Protein AF-A0A9P6DGN0-F1 (afdb_monomer)

Mean predicted aligned error: 8.46 Å

Secondary structure (DSSP, 8-state):
---------EEEEEEEE-SSS-EEEEETTEEEEEE-TTTEEEEEEEETT--EEEEE-GGG--TTSTT--EEEEEGGGTEEEEE--SS---S-EEEEETT---BTTBSPPEEEBTTB--S-BSS--S--PPPBTTBPPPTTEEE--STT--EEEEESTTS-------SSB----TT-TTEEEE-SS-STTPBPEEEEPPSSSS----EE--SEEE--EETTSSEEEE--SS--TTPPPEEEE--TT-GGG-EEE-TTS-EEETTSS-B---

InterPro domains:
  IPR000772 Ricin B, lectin domain [PF00652] (178-261)
  IPR035992 Ricin B-like lectins [SSF50370] (178-268)
  IPR037176 Osmotin/thaumatin-like superfamily [SSF49870] (11-158)

pLDDT: mean 89.91, std 11.53, range [32.59, 98.81]

Foldseek 3Di:
DDPPPPPQFKAKEKEWEQAQAKWFKAKQLDTPGIAGYRTGIDMDIDGLQDWTWIWTCAQNQDSNRPLEWTWTAGRVFQKIAIEHAPVHYRWWKKKAWDPDDDDLQARDMQTAHLVDHPFHHPDDDPDDDDDDPSDFDDTPMHHHRDGRTYMYMYTRPVNDGDFPDDFFDFDDAPVDPQWGFWFQDDDAPGFTDIDGDDPDDRTQGTWDDGAFKDFTDRPPDQWTWFCDPDHDPPRTIHIHGDDPPPQRRIWHCHSVRWTHRPPDRDTDHD

Nearest PDB structures (foldseek):
  4jru-assembly1_A  TM=6.697E-01  e=5.890E-06  Vitis vinifera
  7p20-assembly1_A  TM=6.132E-01  e=1.232E-04  Juniperus ashei
  1abr-assembly1_B  TM=5.700E-01  e=5.106E-02  unclassified
  7pmx-assembly1_A  TM=4.164E-01  e=1.780E-01  Homo sapiens
  7pmw-assembly1_A  TM=2.811E-01  e=5.692E-02  Homo sapiens

Solvent-accessible surface area (backbone atoms only — not comparable to full-atom values): 14879 Å² total; per-residue (Å²): 135,86,80,79,78,75,80,74,57,49,23,45,36,40,38,36,25,34,24,78,47,64,37,48,38,29,48,75,60,39,81,74,54,71,34,47,38,68,58,20,67,52,72,48,77,44,54,39,61,51,59,48,40,44,36,40,36,38,65,71,14,35,65,90,50,54,42,18,37,30,48,35,37,39,21,84,65,38,31,39,33,37,29,31,34,88,91,37,53,26,44,12,41,30,40,34,49,52,98,48,78,62,53,82,72,25,29,55,72,50,58,31,44,59,92,53,54,83,54,41,33,69,56,82,77,92,74,77,82,82,86,50,94,89,54,53,63,63,81,41,42,42,36,38,82,58,85,63,57,22,35,36,40,28,33,11,72,87,43,55,71,54,66,82,55,73,66,58,36,72,50,50,28,91,92,36,80,64,29,19,46,29,34,93,58,93,49,77,67,31,50,52,47,80,39,74,58,74,96,65,99,81,69,59,32,40,28,38,58,51,71,35,75,40,62,41,28,40,57,100,61,68,35,19,48,27,42,52,98,74,66,50,94,89,60,73,39,20,31,28,71,65,56,89,91,40,65,47,32,30,29,25,30,45,78,87,76,43,46,26,40,56,98,55,94,49,63,70,84,104

Organism: Pleurotus eryngii (NCBI:txid5323)

Sequence (270 aa):
MFSVYGVFGSRIYNIVNNCPLSINLFINGQSEGSLASYGGTTSRTVSDTWSGFIYTDFNRGNQDGAGTVRAGFFGDSNYYYIVKDVNWLNVGVSIAPIDRAPKGGLCLHATCEVFNCPDAFSQPPTAFPPPQSGVPPQTPLYECPQAGTGYTVTFCPSGEIPNYQTGPNHISPYRSVNKCLDVPYLGNGAPVWIYDCSTAGEGYQNWVIKRGGQQIKLSGTNYCLDAGSSPASGVKAKIWTCYDNLPAQQWTYTPDDYIRLTGTSMLLYL

Structure (mmCIF, N/CA/C/O backbone):
data_AF-A0A9P6DGN0-F1
#
_entry.id   AF-A0A9P6DGN0-F1
#
loop_
_atom_site.group_PDB
_atom_site.id
_atom_site.type_symbol
_atom_site.label_atom_id
_atom_site.label_alt_id
_atom_site.label_comp_id
_atom_site.label_asym_id
_atom_site.label_entity_id
_atom_site.label_seq_id
_atom_site.pdbx_PDB_ins_code
_atom_site.Cartn_x
_atom_site.Cartn_y
_atom_site.Cartn_z
_atom_site.occupancy
_atom_site.B_iso_or_equiv
_atom_site.auth_seq_id
_atom_site.auth_comp_id
_atom_site.auth_asym_id
_atom_site.auth_atom_id
_atom_site.pdbx_PDB_model_num
ATOM 1 N N . MET A 1 1 ? -33.655 31.293 26.902 1.00 39.66 1 MET A N 1
ATOM 2 C CA . MET A 1 1 ? -33.459 29.934 26.357 1.00 39.66 1 MET A CA 1
ATOM 3 C C . MET A 1 1 ? -31.958 29.692 26.333 1.00 39.66 1 MET A C 1
ATOM 5 O O . MET A 1 1 ? -31.280 30.257 25.488 1.00 39.66 1 MET A O 1
ATOM 9 N N . PHE A 1 2 ? -31.413 29.016 27.346 1.00 32.59 2 PHE A N 1
ATOM 10 C CA . PHE A 1 2 ? -29.982 28.711 27.393 1.00 32.59 2 PHE A CA 1
ATOM 11 C C . PHE A 1 2 ? -29.720 27.550 26.433 1.00 32.59 2 PHE A C 1
ATOM 13 O O . PHE A 1 2 ? -30.220 26.449 26.646 1.00 32.59 2 PHE A O 1
ATOM 20 N N . SER A 1 3 ? -28.995 27.821 25.348 1.00 39.41 3 SER A N 1
ATOM 21 C CA . SER A 1 3 ? -28.510 26.786 24.438 1.00 39.41 3 SER A CA 1
ATOM 22 C C . SER A 1 3 ? -27.379 26.045 25.141 1.00 39.41 3 SER A C 1
ATOM 24 O O . SER A 1 3 ? -26.274 26.571 25.268 1.00 39.41 3 SER A O 1
ATOM 26 N N . VAL A 1 4 ? -27.664 24.844 25.641 1.00 40.56 4 VAL A N 1
ATOM 27 C CA . VAL A 1 4 ? -26.630 23.909 26.082 1.00 40.56 4 VAL A CA 1
ATOM 28 C C . VAL A 1 4 ? -25.957 23.399 24.812 1.00 40.56 4 VAL A C 1
ATOM 30 O O . VAL A 1 4 ? -26.475 22.511 24.141 1.00 40.56 4 VAL A O 1
ATOM 33 N N . TYR A 1 5 ? -24.829 24.000 24.437 1.00 43.78 5 TYR A N 1
ATOM 34 C CA . TYR A 1 5 ? -23.916 23.364 23.496 1.00 43.78 5 TYR A CA 1
ATOM 35 C C . TYR A 1 5 ? -23.376 22.118 24.196 1.00 43.78 5 TYR A C 1
ATOM 37 O O . TYR A 1 5 ? -22.524 22.214 25.078 1.00 43.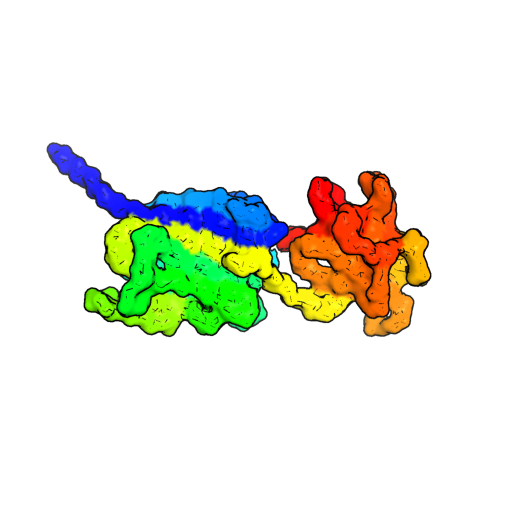78 5 TYR A O 1
ATOM 45 N N . GLY A 1 6 ? -23.932 20.954 23.861 1.00 46.56 6 GLY A N 1
ATOM 46 C CA . GLY A 1 6 ? -23.330 19.683 24.230 1.00 46.56 6 GLY A CA 1
ATOM 47 C C . GLY A 1 6 ? -21.918 19.655 23.660 1.00 46.56 6 GLY A C 1
ATOM 48 O O . GLY A 1 6 ? -21.734 19.770 22.449 1.00 46.56 6 GLY A O 1
ATOM 49 N N . VAL A 1 7 ? -20.917 19.559 24.530 1.00 49.66 7 VAL A N 1
ATOM 50 C CA . VAL A 1 7 ? -19.558 19.228 24.107 1.00 49.66 7 VAL A CA 1
ATOM 51 C C . VAL A 1 7 ? -19.622 17.770 23.670 1.00 49.66 7 VAL A C 1
ATOM 53 O O . VAL A 1 7 ? -19.579 16.873 24.506 1.00 49.66 7 VAL A O 1
ATOM 56 N N . PHE A 1 8 ? -19.828 17.526 22.377 1.00 60.34 8 PHE A N 1
ATOM 57 C CA . PHE A 1 8 ? -19.664 16.188 21.822 1.00 60.34 8 PHE A CA 1
ATOM 58 C C . PHE A 1 8 ? -18.214 15.771 22.067 1.00 60.34 8 PHE A C 1
ATOM 60 O O . PHE A 1 8 ? -17.291 16.539 21.767 1.00 60.34 8 PHE A O 1
ATOM 67 N N . GLY A 1 9 ? -18.013 14.598 22.670 1.00 80.88 9 GLY A N 1
ATOM 68 C CA . GLY A 1 9 ? -16.675 14.053 22.826 1.00 80.88 9 GLY A CA 1
ATOM 69 C C . GLY A 1 9 ? -16.041 13.900 21.448 1.00 80.88 9 GLY A C 1
ATOM 70 O O . GLY A 1 9 ? -16.712 13.601 20.458 1.00 80.88 9 GLY A O 1
ATOM 71 N N . SER A 1 10 ? -14.749 14.183 21.356 1.00 91.38 10 SER A N 1
ATOM 72 C CA . SER A 1 10 ? -14.012 14.071 20.107 1.00 91.38 10 SER A CA 1
ATOM 73 C C . SER A 1 10 ? -12.928 13.019 20.229 1.00 91.38 10 SER A C 1
ATOM 75 O O . SER A 1 10 ? -12.431 12.708 21.316 1.00 91.38 10 SER A O 1
ATOM 77 N N . ARG A 1 11 ? -12.571 12.449 19.085 1.00 94.06 11 ARG A N 1
ATOM 78 C CA . ARG A 1 11 ? -11.557 11.417 18.979 1.00 94.06 11 ARG A CA 1
ATOM 79 C C . ARG A 1 11 ? -10.622 11.725 17.827 1.00 94.06 11 ARG A C 1
ATOM 81 O O . ARG A 1 11 ? -11.070 12.037 16.724 1.00 94.06 11 ARG A O 1
ATOM 88 N N . ILE A 1 12 ? -9.326 11.614 18.101 1.00 97.06 12 ILE A N 1
ATOM 89 C CA . ILE A 1 12 ? -8.272 11.781 17.107 1.00 97.06 12 ILE A CA 1
ATOM 90 C C . ILE A 1 12 ? -7.883 10.435 16.494 1.00 97.06 12 ILE A C 1
ATOM 92 O O . ILE A 1 12 ? -7.705 9.438 17.196 1.00 97.06 12 ILE A O 1
ATOM 96 N N . TYR A 1 13 ? -7.722 10.438 15.179 1.00 98.25 13 TYR A N 1
ATOM 97 C CA . TYR A 1 13 ? -7.160 9.354 14.394 1.00 98.25 13 TYR A CA 1
ATOM 98 C C . TYR A 1 13 ? -5.887 9.864 13.730 1.00 98.25 13 TYR A C 1
ATOM 100 O O . TYR A 1 13 ? -5.963 10.695 12.826 1.00 98.25 13 TYR A O 1
ATOM 108 N N . ASN A 1 14 ? -4.728 9.397 14.188 1.00 98.56 14 ASN A N 1
ATOM 109 C CA . ASN A 1 14 ? -3.459 9.600 13.497 1.00 98.56 14 ASN A CA 1
ATOM 110 C C . ASN A 1 14 ? -3.324 8.522 12.428 1.00 98.56 14 ASN A C 1
ATOM 112 O O . ASN A 1 14 ? -3.565 7.351 12.698 1.00 98.56 14 ASN A O 1
ATOM 116 N N . ILE A 1 15 ? -2.957 8.900 11.212 1.00 98.75 15 ILE A N 1
ATOM 117 C CA . ILE A 1 15 ? -2.879 7.983 10.079 1.00 98.75 15 ILE A CA 1
ATOM 118 C C . ILE A 1 15 ? -1.485 8.109 9.484 1.00 98.75 15 ILE A C 1
ATOM 120 O O . ILE A 1 15 ? -1.052 9.208 9.135 1.00 98.75 15 ILE A O 1
ATOM 124 N N . VAL A 1 16 ? -0.784 6.985 9.398 1.00 98.69 16 VAL A N 1
ATOM 125 C CA . VAL A 1 16 ? 0.628 6.915 9.023 1.00 98.69 16 VAL A CA 1
ATOM 126 C C . VAL A 1 16 ? 0.794 5.965 7.846 1.00 98.69 16 VAL A C 1
ATOM 128 O O . VAL A 1 16 ? 0.284 4.846 7.863 1.00 98.69 16 VAL A O 1
ATOM 131 N N . ASN A 1 17 ? 1.539 6.395 6.833 1.00 97.75 17 ASN A N 1
ATOM 132 C CA . ASN A 1 17 ? 1.972 5.558 5.726 1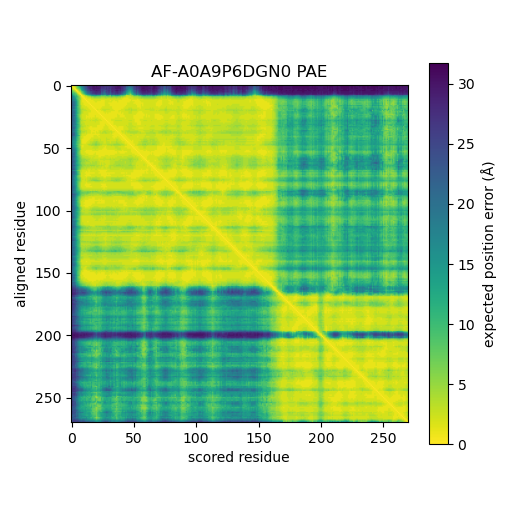.00 97.75 17 ASN A CA 1
ATOM 133 C C . ASN A 1 17 ? 3.453 5.202 5.872 1.00 97.75 17 ASN A C 1
ATOM 135 O O . ASN A 1 17 ? 4.317 5.967 5.449 1.00 97.75 17 ASN A O 1
ATOM 139 N N . ASN A 1 18 ? 3.750 4.022 6.412 1.00 96.94 18 ASN A N 1
ATOM 140 C CA . ASN A 1 18 ? 5.112 3.488 6.450 1.00 96.94 18 ASN A CA 1
ATOM 141 C C . ASN A 1 18 ? 5.470 2.690 5.190 1.00 96.94 18 ASN A C 1
ATOM 143 O O . ASN A 1 18 ? 6.582 2.172 5.088 1.00 96.94 18 ASN A O 1
ATOM 147 N N . CYS A 1 19 ? 4.567 2.602 4.209 1.00 91.25 19 CYS A N 1
ATOM 148 C CA . CYS A 1 19 ? 4.868 1.920 2.964 1.00 91.25 19 CYS A CA 1
ATOM 149 C C . CYS A 1 19 ? 5.996 2.654 2.210 1.00 91.25 19 CYS A C 1
ATOM 151 O O . CYS A 1 19 ? 6.074 3.888 2.231 1.00 91.25 19 CYS A O 1
ATOM 153 N N . PRO A 1 20 ? 6.836 1.925 1.455 1.00 87.31 20 PRO A N 1
ATOM 154 C CA . PRO A 1 20 ? 7.880 2.495 0.604 1.00 87.31 20 PRO A CA 1
ATOM 155 C C . PRO A 1 20 ? 7.321 3.245 -0.617 1.00 87.31 20 PRO A C 1
ATOM 157 O O . PRO A 1 20 ? 8.081 3.736 -1.447 1.00 87.31 20 PRO A O 1
ATOM 160 N N . LEU A 1 21 ? 5.993 3.329 -0.746 1.00 85.31 21 LEU A N 1
ATOM 161 C CA . LEU A 1 21 ? 5.268 4.038 -1.792 1.00 85.31 21 LEU A CA 1
ATOM 162 C C . LEU A 1 21 ? 4.199 4.939 -1.189 1.00 85.31 21 LEU A C 1
ATOM 164 O O . LEU A 1 21 ? 3.688 4.672 -0.102 1.00 85.31 21 LEU A O 1
ATOM 168 N N . SER A 1 22 ? 3.854 6.001 -1.915 1.00 89.56 22 SER A N 1
ATOM 169 C CA . SER A 1 22 ? 2.689 6.811 -1.584 1.00 89.56 22 SER A CA 1
ATOM 170 C C . SER A 1 22 ? 1.409 5.994 -1.719 1.00 89.56 22 SER A C 1
ATOM 172 O O . SER A 1 22 ? 1.299 5.149 -2.612 1.00 89.56 22 SER A O 1
ATOM 174 N N . ILE A 1 23 ? 0.433 6.293 -0.870 1.00 92.06 23 ILE A N 1
ATOM 175 C CA . ILE A 1 23 ? -0.875 5.635 -0.861 1.00 92.06 23 ILE A CA 1
ATOM 176 C C . ILE A 1 23 ? -1.985 6.677 -0.987 1.00 92.06 23 ILE A C 1
ATOM 178 O O . ILE A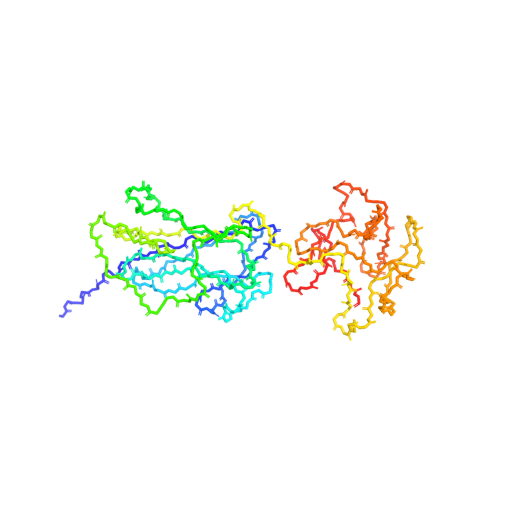 1 23 ? -1.820 7.796 -0.498 1.00 92.06 23 ILE A O 1
ATOM 182 N N . ASN A 1 24 ? -3.121 6.315 -1.584 1.00 93.50 24 ASN A N 1
ATOM 183 C CA . ASN A 1 24 ? -4.340 7.113 -1.450 1.00 93.50 24 ASN A CA 1
ATOM 184 C C . ASN A 1 24 ? -5.070 6.689 -0.176 1.00 93.50 24 ASN A C 1
ATOM 186 O O . ASN A 1 24 ? -5.193 5.495 0.105 1.00 93.50 24 ASN A O 1
ATOM 190 N N . LEU A 1 25 ? -5.540 7.658 0.600 1.00 97.50 25 LEU A N 1
ATOM 191 C CA . LEU A 1 25 ? -6.267 7.425 1.839 1.00 97.50 25 LEU A CA 1
ATOM 192 C C . LEU A 1 25 ? -7.771 7.524 1.592 1.00 97.50 25 LEU A C 1
ATOM 194 O O . LEU A 1 25 ? -8.234 8.473 0.958 1.00 97.50 25 LEU A O 1
ATOM 198 N N . PHE A 1 26 ? -8.525 6.583 2.155 1.00 97.75 26 PHE A N 1
ATOM 199 C CA . PHE A 1 26 ? -9.980 6.598 2.148 1.00 97.75 26 PHE A CA 1
ATOM 200 C C . PHE A 1 26 ? -10.546 6.457 3.556 1.00 97.75 26 PHE A C 1
ATOM 202 O O . PHE A 1 26 ? -10.077 5.641 4.356 1.00 97.75 26 PHE A O 1
ATOM 209 N N . ILE A 1 27 ? -11.595 7.230 3.831 1.00 97.50 27 ILE A N 1
ATOM 210 C CA . ILE A 1 27 ? -12.417 7.113 5.035 1.00 97.50 27 ILE A CA 1
ATOM 211 C C . ILE A 1 27 ? -13.867 6.932 4.593 1.00 97.50 27 ILE A C 1
ATOM 213 O O . ILE A 1 27 ? -14.420 7.778 3.897 1.00 97.50 27 ILE A O 1
ATOM 217 N N . ASN A 1 28 ? -14.484 5.806 4.965 1.00 95.38 28 ASN A N 1
ATOM 218 C CA . ASN A 1 28 ? -15.856 5.451 4.559 1.00 95.38 28 ASN A CA 1
ATOM 219 C C . ASN A 1 28 ? -16.119 5.614 3.042 1.00 95.38 28 ASN A C 1
ATOM 221 O O . ASN A 1 28 ? -17.154 6.137 2.627 1.00 95.38 28 ASN A O 1
ATOM 225 N N . GLY A 1 29 ? -15.161 5.201 2.206 1.00 94.06 29 GLY A N 1
ATOM 226 C CA . GLY A 1 29 ? -15.259 5.296 0.744 1.00 94.06 29 GLY A CA 1
ATOM 227 C C . GLY A 1 29 ? -14.999 6.678 0.158 1.00 94.06 29 GLY A C 1
ATOM 228 O O . GLY A 1 29 ? -14.984 6.813 -1.062 1.00 94.06 29 GLY A O 1
ATOM 229 N N . GLN A 1 30 ? -14.765 7.702 0.978 1.00 96.00 30 GLN A N 1
ATOM 230 C CA . GLN A 1 30 ? -14.417 9.041 0.508 1.00 96.00 30 GLN A CA 1
ATOM 231 C C . GLN A 1 30 ? -12.902 9.208 0.455 1.00 96.00 30 GLN A C 1
ATOM 233 O O . GLN A 1 30 ? -12.199 8.773 1.365 1.00 96.00 30 GLN A O 1
ATOM 238 N N . SER A 1 31 ? -12.402 9.808 -0.628 1.00 95.12 31 SER A N 1
ATOM 239 C CA . SER A 1 31 ? -10.975 10.095 -0.788 1.00 95.12 31 SER A CA 1
ATOM 240 C C . SER A 1 31 ? -10.556 11.239 0.132 1.00 95.12 31 SER A C 1
ATOM 242 O O . SER A 1 31 ? -11.184 12.294 0.156 1.00 95.12 31 SER A O 1
ATOM 244 N N . GLU A 1 32 ? -9.455 11.036 0.844 1.00 96.50 32 GLU A N 1
ATOM 245 C CA . GLU A 1 32 ? -8.866 11.985 1.793 1.00 96.50 32 GLU A CA 1
ATOM 246 C C . GLU A 1 32 ? -7.530 12.560 1.289 1.00 96.50 32 GLU A C 1
ATOM 248 O O . GLU A 1 32 ? -6.797 13.210 2.040 1.00 96.50 32 GLU A O 1
ATOM 253 N N . GLY A 1 33 ? -7.200 12.307 0.019 1.00 93.75 33 GLY A N 1
ATOM 254 C CA . GLY A 1 33 ? -5.922 12.650 -0.601 1.00 93.75 33 GLY A CA 1
ATOM 255 C C . GLY A 1 33 ? -4.899 11.514 -0.538 1.00 93.75 33 GLY A C 1
ATOM 256 O O . GLY A 1 33 ? -5.246 10.346 -0.362 1.00 93.75 33 GLY A O 1
ATOM 257 N N . SER A 1 34 ? -3.622 11.860 -0.714 1.00 93.88 34 SER A N 1
ATOM 258 C CA . SER A 1 34 ? -2.513 10.902 -0.684 1.00 93.88 34 SER A CA 1
ATOM 259 C C . SER A 1 34 ? -1.572 11.154 0.491 1.00 93.88 34 SER A C 1
ATOM 261 O O . SER A 1 34 ? -1.385 12.290 0.929 1.00 93.88 34 SER A O 1
ATOM 263 N N . LEU A 1 35 ? -0.967 10.081 0.995 1.00 96.19 35 LEU A N 1
ATOM 264 C CA . LEU A 1 35 ? 0.101 10.129 1.988 1.00 96.19 35 LEU A CA 1
ATOM 265 C C . LEU A 1 35 ? 1.421 9.757 1.319 1.00 96.19 35 LEU A C 1
ATOM 267 O O . LEU A 1 35 ? 1.505 8.754 0.607 1.00 96.19 35 LEU A O 1
ATOM 271 N N . ALA A 1 36 ? 2.459 10.558 1.560 1.00 92.38 36 ALA A N 1
ATOM 272 C CA . ALA A 1 36 ? 3.803 10.287 1.059 1.00 92.38 36 ALA A CA 1
ATOM 273 C C . ALA A 1 36 ? 4.346 8.945 1.588 1.00 92.38 36 ALA A C 1
ATOM 275 O O . ALA A 1 36 ? 3.944 8.480 2.654 1.00 92.38 36 ALA A O 1
ATOM 276 N N . SER A 1 37 ? 5.252 8.323 0.832 1.00 88.81 37 SER A N 1
ATOM 277 C CA . SER A 1 37 ? 5.995 7.125 1.250 1.00 88.81 37 SER A CA 1
ATOM 278 C C . SER A 1 37 ? 6.874 7.388 2.476 1.00 88.81 37 SER A C 1
ATOM 280 O O . SER A 1 37 ? 7.292 8.525 2.683 1.00 88.81 37 SER A O 1
ATOM 282 N N . TYR A 1 38 ? 7.261 6.329 3.192 1.00 91.06 38 TYR A N 1
ATOM 283 C CA . TYR A 1 38 ? 8.252 6.365 4.277 1.00 91.06 38 TYR A CA 1
ATOM 284 C C . TYR A 1 38 ? 7.913 7.352 5.410 1.00 91.06 38 TYR A C 1
ATOM 286 O O . TYR A 1 38 ? 8.731 8.182 5.801 1.00 91.06 38 TYR A O 1
ATOM 294 N N . GLY A 1 39 ? 6.703 7.241 5.955 1.00 93.25 39 GLY A N 1
ATOM 295 C CA . GLY A 1 39 ? 6.270 7.962 7.152 1.00 93.25 39 GLY A CA 1
ATOM 296 C C . GLY A 1 39 ? 5.405 9.191 6.880 1.00 93.25 39 GLY A C 1
ATOM 297 O O . GLY A 1 39 ? 5.320 10.065 7.737 1.00 93.25 39 GLY A O 1
ATOM 298 N N . GLY A 1 40 ? 4.758 9.293 5.7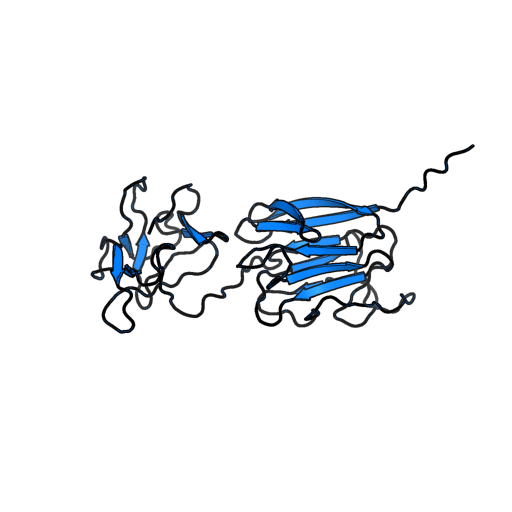14 1.00 97.31 40 GLY A N 1
ATOM 299 C CA . GLY A 1 40 ? 3.771 10.346 5.470 1.00 97.31 40 GLY A CA 1
ATOM 300 C C . GLY A 1 40 ? 2.604 10.244 6.455 1.00 97.31 40 GLY A C 1
ATOM 301 O O . GLY A 1 40 ? 2.099 9.148 6.698 1.00 97.31 40 GLY A O 1
ATOM 302 N N . THR A 1 41 ? 2.165 11.369 7.023 1.00 98.25 41 THR A N 1
ATOM 303 C CA . THR A 1 41 ? 1.135 11.381 8.071 1.00 98.25 41 THR A CA 1
ATOM 304 C C . THR A 1 41 ? -0.005 12.349 7.789 1.00 98.25 41 THR A C 1
ATOM 306 O O . THR A 1 41 ? 0.137 13.345 7.079 1.00 98.25 41 THR A O 1
ATOM 309 N N . THR A 1 42 ? -1.160 12.060 8.379 1.00 98.44 42 THR A N 1
ATOM 310 C CA . THR A 1 42 ? -2.268 13.004 8.529 1.00 98.44 42 THR A CA 1
ATOM 311 C C . THR A 1 42 ? -3.058 12.662 9.790 1.00 98.44 42 THR A C 1
ATOM 313 O O . THR A 1 42 ? -2.918 11.563 10.326 1.00 98.44 42 THR A O 1
ATOM 316 N N . SER A 1 43 ? -3.911 13.573 10.255 1.00 97.94 43 SER A N 1
ATOM 317 C CA . SER A 1 43 ? -4.807 13.304 11.383 1.00 97.94 43 SER A CA 1
ATOM 318 C C . SER A 1 43 ? -6.232 13.735 11.067 1.00 97.94 43 SER A C 1
ATOM 320 O O . SER A 1 43 ? -6.465 14.654 10.276 1.00 97.94 43 SER A O 1
ATOM 322 N N . ARG A 1 44 ? -7.203 13.069 11.689 1.00 96.19 44 ARG A N 1
ATOM 323 C CA . ARG A 1 44 ? -8.619 13.447 11.651 1.00 96.19 44 ARG A CA 1
ATOM 324 C C . ARG A 1 44 ? -9.170 13.496 13.064 1.00 96.19 44 ARG A C 1
ATOM 326 O O . ARG A 1 44 ? -8.921 12.587 13.849 1.00 96.19 44 ARG A O 1
ATOM 333 N N . THR A 1 45 ? -9.940 14.534 13.360 1.00 96.25 45 THR A N 1
ATOM 334 C CA . THR A 1 45 ? -10.703 14.634 14.604 1.00 96.25 45 THR A CA 1
ATOM 335 C C . THR A 1 45 ? -12.176 14.542 14.260 1.00 96.25 45 THR A C 1
ATOM 337 O O . THR A 1 45 ? -12.686 15.362 13.500 1.00 96.25 45 THR A O 1
ATOM 340 N N . VAL A 1 46 ? -12.847 13.532 14.799 1.00 94.06 46 VAL A N 1
ATOM 341 C CA . VAL A 1 46 ? -14.270 13.258 14.557 1.00 94.06 46 VAL A CA 1
ATOM 342 C C . VAL A 1 46 ? -14.995 13.058 15.888 1.00 94.06 46 VAL A C 1
ATOM 344 O O . VAL A 1 46 ? -14.361 13.060 16.944 1.00 94.06 46 VAL A O 1
ATOM 347 N N . SER A 1 47 ? -16.321 12.904 15.844 1.00 93.75 47 SER A N 1
ATOM 348 C CA . SER A 1 47 ? -17.124 12.513 17.012 1.00 93.75 47 SER A CA 1
ATOM 349 C C . SER A 1 47 ? -16.574 11.230 17.644 1.00 93.75 47 SER A C 1
ATOM 351 O O . SER A 1 47 ? -16.168 10.316 16.927 1.00 93.75 47 SER A O 1
ATOM 353 N N . ASP A 1 48 ? -16.579 11.125 18.969 1.00 91.94 48 ASP A N 1
ATOM 354 C CA . ASP A 1 48 ? -16.183 9.905 19.685 1.00 91.94 48 ASP A CA 1
ATOM 355 C C . ASP A 1 48 ? -17.109 8.707 19.402 1.00 91.94 48 ASP A C 1
ATOM 357 O O . ASP A 1 48 ? -16.662 7.561 19.447 1.00 91.94 48 ASP A O 1
ATOM 361 N N . THR A 1 49 ? -18.350 8.978 18.998 1.00 93.38 49 THR A N 1
ATOM 362 C CA . THR A 1 49 ? -19.330 8.002 18.487 1.00 93.38 49 THR A CA 1
ATOM 363 C C . THR A 1 49 ? -19.121 7.603 17.022 1.00 93.38 49 THR A C 1
ATOM 365 O O . THR A 1 49 ? -19.823 6.732 16.505 1.00 93.38 49 THR A O 1
ATOM 368 N N . TRP A 1 50 ? -18.161 8.209 16.311 1.00 95.94 50 TRP A N 1
ATOM 369 C CA . TRP A 1 50 ? -17.932 7.886 14.903 1.00 95.94 50 TRP A CA 1
ATOM 370 C C . TRP A 1 50 ? -17.565 6.411 14.721 1.00 95.94 50 TRP A C 1
ATOM 372 O O . TRP A 1 50 ? -16.690 5.871 15.403 1.00 95.94 50 TRP A O 1
ATOM 382 N N . SER A 1 51 ? -18.226 5.787 13.751 1.00 96.75 51 SER A N 1
ATOM 383 C CA . SER A 1 51 ? -17.983 4.412 13.332 1.00 96.75 51 SER A CA 1
ATOM 384 C C . SER A 1 51 ? -17.695 4.385 11.838 1.00 96.75 51 SER A C 1
ATOM 386 O O . SER A 1 51 ? -18.299 5.133 11.061 1.00 96.75 51 SER A O 1
ATOM 388 N N . GLY A 1 52 ? -16.764 3.535 11.425 1.00 97.12 52 GLY A N 1
ATOM 389 C CA . GLY A 1 52 ? -16.342 3.505 10.036 1.00 97.12 52 GLY A CA 1
ATOM 390 C C . GLY A 1 52 ? -15.028 2.789 9.797 1.00 97.12 52 GLY A C 1
ATOM 391 O O . GLY A 1 52 ? -14.495 2.103 10.670 1.00 97.12 52 GLY A O 1
ATOM 392 N N . PHE A 1 53 ? -14.523 2.971 8.582 1.00 98.50 53 PHE A N 1
ATOM 393 C CA . PHE A 1 53 ? -13.304 2.352 8.091 1.00 98.50 53 PHE A CA 1
ATOM 394 C C . PHE A 1 53 ? -12.296 3.390 7.617 1.00 98.50 53 PHE A C 1
ATOM 396 O O . PHE A 1 53 ? -12.663 4.363 6.959 1.00 98.50 53 PHE A O 1
ATOM 403 N N . ILE A 1 54 ? -11.023 3.114 7.896 1.00 98.69 54 ILE A N 1
ATOM 404 C CA . ILE A 1 54 ? -9.858 3.813 7.350 1.00 98.69 54 ILE A CA 1
ATOM 405 C C . ILE A 1 54 ? -9.041 2.796 6.549 1.00 98.69 54 ILE A C 1
ATOM 407 O O . ILE A 1 54 ? -8.698 1.731 7.072 1.00 98.69 54 ILE A O 1
ATOM 411 N N . TYR A 1 55 ? -8.770 3.085 5.275 1.00 98.00 55 TYR A N 1
ATOM 412 C CA . TYR A 1 55 ? -8.092 2.152 4.368 1.00 98.00 55 TYR A CA 1
ATOM 413 C C . TYR A 1 55 ? -7.462 2.845 3.156 1.00 98.00 55 TYR A C 1
ATOM 415 O O . TYR A 1 55 ? -7.526 4.063 3.009 1.00 98.00 55 TYR A O 1
ATOM 423 N N . THR A 1 56 ? -6.825 2.053 2.296 1.00 95.44 56 THR A N 1
ATOM 424 C CA . THR A 1 56 ? -6.185 2.504 1.059 1.00 95.44 56 THR A CA 1
ATOM 425 C C . THR A 1 56 ? -6.502 1.558 -0.100 1.00 95.44 56 THR A C 1
ATOM 427 O O . THR A 1 56 ? -6.726 0.366 0.114 1.00 95.44 56 THR A O 1
ATOM 430 N N . ASP A 1 57 ? -6.493 2.090 -1.321 1.00 89.31 57 ASP A N 1
ATOM 431 C CA . ASP A 1 57 ? -6.560 1.354 -2.592 1.00 89.31 57 ASP A CA 1
ATOM 432 C C . ASP A 1 57 ? -5.203 0.748 -3.016 1.00 89.31 57 ASP A C 1
ATOM 434 O O . ASP A 1 57 ? -5.083 0.120 -4.071 1.00 89.31 57 ASP A O 1
ATOM 438 N N . PHE A 1 58 ? -4.162 0.919 -2.194 1.00 87.38 58 PHE A N 1
ATOM 439 C CA . PHE A 1 58 ? -2.813 0.427 -2.457 1.00 87.38 58 PHE A CA 1
ATOM 440 C C . PHE A 1 58 ? -2.815 -1.042 -2.897 1.00 87.38 58 PHE A C 1
ATOM 442 O O . PHE A 1 58 ? -3.603 -1.823 -2.384 1.00 87.38 58 PHE A O 1
ATOM 449 N N . ASN A 1 59 ? -1.956 -1.432 -3.848 1.00 81.44 59 ASN A N 1
ATOM 450 C CA . ASN A 1 59 ? -1.912 -2.781 -4.439 1.00 81.44 59 ASN A CA 1
ATOM 451 C C . ASN A 1 59 ? -3.279 -3.340 -4.882 1.00 81.44 59 ASN A C 1
ATOM 453 O O . ASN A 1 59 ? -3.634 -4.462 -4.521 1.00 81.44 59 ASN A O 1
ATOM 457 N N . ARG A 1 60 ? -4.013 -2.590 -5.714 1.00 80.50 60 ARG A N 1
ATOM 458 C CA . ARG A 1 60 ? -5.307 -3.015 -6.292 1.00 80.50 60 ARG A CA 1
ATOM 459 C C . ARG A 1 60 ? -6.419 -3.212 -5.256 1.00 80.50 60 ARG A C 1
ATOM 461 O O . ARG A 1 60 ? -7.373 -3.944 -5.511 1.00 80.50 60 ARG A O 1
ATOM 468 N N . GLY A 1 61 ? -6.302 -2.558 -4.103 1.00 83.88 61 GLY A N 1
ATOM 469 C CA . GLY A 1 61 ? -7.471 -2.297 -3.278 1.00 83.88 61 GLY A CA 1
ATOM 470 C C . GLY A 1 61 ? -8.424 -1.360 -4.018 1.00 83.88 61 GLY A C 1
ATOM 471 O O . GLY A 1 61 ? -8.007 -0.619 -4.905 1.00 83.88 61 GLY A O 1
ATOM 472 N N . ASN A 1 62 ? -9.703 -1.382 -3.667 1.00 82.31 62 ASN A N 1
ATOM 473 C CA . ASN A 1 62 ? -10.705 -0.543 -4.315 1.00 82.31 62 ASN A CA 1
ATOM 474 C C . ASN A 1 62 ? -11.272 0.489 -3.341 1.00 82.31 62 ASN A C 1
ATOM 476 O O . ASN A 1 62 ? -11.377 0.248 -2.136 1.00 82.31 62 ASN A O 1
ATOM 480 N N . GLN A 1 63 ? -11.683 1.639 -3.878 1.00 87.44 63 GLN A N 1
ATOM 481 C CA . GLN A 1 63 ? -12.315 2.710 -3.106 1.00 87.44 63 GLN A CA 1
ATOM 482 C C . GLN A 1 63 ? -13.605 2.250 -2.410 1.00 87.44 63 GLN A C 1
ATOM 484 O O . GLN A 1 63 ? -13.906 2.723 -1.319 1.00 87.44 63 GLN A O 1
ATOM 489 N N . ASP A 1 64 ? -14.352 1.311 -2.988 1.00 86.38 64 ASP A N 1
ATOM 490 C CA . ASP A 1 64 ? -15.549 0.713 -2.376 1.00 86.38 64 ASP A CA 1
ATOM 491 C C . ASP A 1 64 ? -15.231 -0.269 -1.225 1.00 86.38 64 ASP A C 1
ATOM 493 O O . ASP A 1 64 ? -16.133 -0.777 -0.558 1.00 86.38 64 ASP A O 1
ATOM 497 N N . GLY A 1 65 ? -13.944 -0.513 -0.957 1.00 84.25 65 GLY A N 1
ATOM 498 C CA . GLY A 1 65 ? -13.447 -1.414 0.074 1.00 84.25 65 GLY A CA 1
ATOM 499 C C . GLY A 1 65 ? -13.219 -2.853 -0.397 1.00 84.25 65 GLY A C 1
ATOM 500 O O . GLY A 1 65 ? -12.701 -3.652 0.389 1.00 84.25 65 GLY A O 1
ATOM 501 N N . ALA A 1 66 ? -13.551 -3.213 -1.641 1.00 85.81 66 ALA A N 1
ATOM 502 C CA . ALA A 1 66 ? -13.273 -4.544 -2.179 1.00 85.81 66 ALA A CA 1
ATOM 503 C C . ALA A 1 66 ? -11.759 -4.787 -2.310 1.00 85.81 66 ALA A C 1
ATOM 505 O O . ALA A 1 66 ? -11.013 -3.915 -2.766 1.00 85.81 66 ALA A O 1
ATOM 506 N N . GLY A 1 67 ? -11.289 -5.974 -1.913 1.00 87.06 67 GLY A N 1
ATOM 507 C CA . GLY A 1 67 ? -9.865 -6.313 -1.960 1.00 87.06 67 GLY A CA 1
ATOM 508 C C . GLY A 1 67 ? -8.997 -5.459 -1.032 1.00 87.06 67 GLY A C 1
ATOM 509 O O . GLY A 1 67 ? -7.844 -5.214 -1.361 1.00 87.06 67 GLY A O 1
ATOM 510 N N . THR A 1 68 ? -9.533 -4.953 0.086 1.00 92.31 68 THR A N 1
ATOM 511 C CA . THR A 1 68 ? -8.776 -4.109 1.028 1.00 92.31 68 THR A CA 1
ATOM 512 C C . THR A 1 68 ? -8.649 -4.730 2.417 1.00 92.31 68 THR A C 1
ATOM 514 O O . THR A 1 68 ? -9.536 -5.449 2.887 1.00 92.31 68 THR A O 1
ATOM 517 N N . VAL A 1 69 ? -7.556 -4.396 3.104 1.00 96.25 69 VAL A N 1
ATOM 518 C CA . VAL A 1 69 ? -7.433 -4.478 4.561 1.00 96.25 69 VAL A CA 1
ATOM 519 C C . VAL A 1 69 ? -7.846 -3.130 5.149 1.00 96.25 69 VAL A C 1
ATOM 521 O O . VAL A 1 69 ? -7.376 -2.078 4.714 1.00 96.25 69 VAL A O 1
ATOM 524 N N . ARG A 1 70 ? -8.758 -3.150 6.123 1.00 98.00 70 ARG A N 1
ATOM 525 C CA . ARG A 1 70 ? -9.423 -1.957 6.658 1.00 98.00 70 ARG A CA 1
ATOM 526 C C . ARG A 1 70 ? -9.304 -1.908 8.171 1.00 98.00 70 ARG A C 1
ATOM 528 O O . ARG A 1 70 ? -9.646 -2.880 8.845 1.00 98.00 70 ARG A O 1
ATOM 535 N N . ALA A 1 71 ? -8.891 -0.757 8.694 1.00 98.69 71 ALA A N 1
ATOM 536 C CA . ALA A 1 71 ? -9.011 -0.453 10.112 1.00 98.69 71 ALA A CA 1
ATOM 537 C C . ALA A 1 71 ? -10.457 -0.040 10.404 1.00 98.69 71 ALA A C 1
ATOM 539 O O . ALA A 1 71 ? -10.918 0.983 9.897 1.00 98.69 71 ALA A O 1
ATOM 540 N N . GLY A 1 72 ? -11.178 -0.864 11.159 1.00 98.50 72 GLY A N 1
ATOM 541 C CA . GLY A 1 72 ? -12.573 -0.662 11.530 1.00 98.50 72 GLY A CA 1
ATOM 542 C C . GLY A 1 72 ? -12.719 -0.113 12.940 1.00 98.50 72 GLY A C 1
ATOM 543 O O . GLY A 1 72 ? -11.987 -0.502 13.850 1.00 98.50 72 GLY A O 1
ATOM 544 N N . PHE A 1 73 ? -13.696 0.771 13.115 1.00 98.38 73 PHE A N 1
ATOM 545 C CA . PHE A 1 73 ? -14.002 1.416 14.385 1.00 98.38 73 PHE A CA 1
ATOM 546 C C . PHE A 1 73 ? -15.501 1.398 14.642 1.00 98.38 73 PHE A C 1
ATOM 548 O O . PHE A 1 73 ? -16.300 1.664 13.741 1.00 98.38 73 PHE A O 1
ATOM 555 N N . PHE A 1 74 ? -15.870 1.115 15.887 1.00 97.00 74 PHE A N 1
ATOM 556 C CA . PHE A 1 74 ? -17.227 1.278 16.387 1.00 97.00 74 PHE A CA 1
ATOM 557 C C . PHE A 1 74 ? -17.190 2.190 17.619 1.00 97.00 74 PHE A C 1
ATOM 559 O O . PHE A 1 74 ? -16.805 1.786 18.722 1.00 97.00 74 PHE A O 1
ATOM 566 N N . GLY A 1 75 ? -17.496 3.467 17.378 1.00 94.00 75 GLY A N 1
ATOM 567 C CA . GLY A 1 75 ? -17.259 4.576 18.299 1.00 94.00 75 GLY A CA 1
ATOM 568 C C . GLY A 1 75 ? -18.021 4.457 19.611 1.00 94.00 75 GLY A C 1
ATOM 569 O O . GLY A 1 75 ? -17.405 4.604 20.668 1.00 94.00 75 GLY A O 1
ATOM 570 N N . ASP A 1 76 ? -19.302 4.078 19.529 1.00 91.06 76 ASP A N 1
ATOM 571 C CA . ASP A 1 76 ? -20.247 3.966 20.653 1.00 91.06 76 ASP A CA 1
ATOM 572 C C . ASP A 1 76 ? -19.764 3.050 21.788 1.00 91.06 76 ASP A C 1
ATOM 574 O O . ASP A 1 76 ? -20.230 3.149 22.920 1.00 91.06 76 ASP A O 1
ATOM 578 N N . SER A 1 77 ? -18.834 2.139 21.498 1.00 91.81 77 SER A N 1
ATOM 579 C CA . SER A 1 77 ? -18.292 1.177 22.465 1.00 91.81 77 SER A CA 1
ATOM 580 C C . SER A 1 77 ? -16.764 1.152 22.518 1.00 91.81 77 SER A C 1
ATOM 582 O O . SER A 1 77 ? -16.188 0.246 23.103 1.00 91.81 77 SER A O 1
ATOM 584 N N . ASN A 1 78 ? -16.084 2.143 21.926 1.00 93.94 78 ASN A N 1
ATOM 585 C CA . ASN A 1 78 ? -14.616 2.185 21.820 1.00 93.94 78 ASN A CA 1
ATOM 586 C C . ASN A 1 78 ? -13.997 0.897 21.238 1.00 93.94 78 ASN A C 1
ATOM 588 O O . ASN A 1 78 ? -12.873 0.524 21.595 1.00 93.94 78 ASN A O 1
ATOM 592 N N . TYR A 1 79 ? -14.720 0.222 20.344 1.00 97.50 79 TYR A N 1
ATOM 593 C CA . TYR A 1 79 ? -14.207 -0.964 19.678 1.00 97.50 79 TYR A CA 1
ATOM 594 C C . TYR A 1 79 ? -13.413 -0.595 18.432 1.00 97.50 79 TYR A C 1
ATOM 596 O O . TYR A 1 79 ? -13.759 0.329 17.689 1.00 97.50 79 TYR A O 1
ATOM 604 N N . TYR A 1 80 ? -12.369 -1.373 18.181 1.00 98.62 80 TYR A N 1
ATOM 605 C CA . TYR A 1 80 ? -11.584 -1.341 16.958 1.00 98.62 80 TYR A CA 1
ATOM 606 C C . TYR A 1 80 ? -11.221 -2.763 16.549 1.00 98.62 80 TYR A C 1
ATOM 608 O O . TYR A 1 80 ? -11.154 -3.681 17.367 1.00 98.62 80 TYR A O 1
ATOM 616 N N . TYR A 1 81 ? -11.063 -2.961 15.251 1.00 98.81 81 TYR A N 1
ATOM 617 C CA . TYR A 1 81 ? -10.866 -4.273 14.654 1.00 98.81 81 TYR A CA 1
ATOM 618 C C . TYR A 1 81 ? -10.285 -4.116 13.254 1.00 98.81 81 TYR A C 1
ATOM 620 O O . TYR A 1 81 ? -10.292 -3.028 12.680 1.00 98.81 81 TYR A O 1
ATOM 628 N N . ILE A 1 82 ? -9.796 -5.211 12.683 1.00 98.69 82 ILE A N 1
ATOM 629 C CA . ILE A 1 82 ? -9.349 -5.238 11.292 1.00 98.69 82 ILE A CA 1
ATOM 630 C C . ILE A 1 82 ? -10.297 -6.120 10.489 1.00 98.69 82 ILE A C 1
ATOM 632 O O . ILE A 1 82 ? -10.684 -7.202 10.931 1.00 98.69 82 ILE A O 1
ATOM 636 N N . VAL A 1 83 ? -10.671 -5.648 9.301 1.00 97.94 83 VAL A N 1
ATOM 637 C CA . VAL A 1 83 ? -11.373 -6.444 8.290 1.00 97.94 83 VAL A CA 1
ATOM 638 C C . VAL A 1 83 ? -10.434 -6.646 7.116 1.00 97.94 83 VAL A C 1
ATOM 640 O O . VAL A 1 83 ? -9.820 -5.685 6.659 1.00 97.94 83 VAL A O 1
ATOM 643 N N . LYS A 1 84 ? -10.346 -7.867 6.598 1.00 94.12 84 LYS A N 1
ATOM 644 C CA . LYS A 1 84 ? -9.527 -8.196 5.434 1.00 94.12 84 LYS A CA 1
ATOM 645 C C . LYS A 1 84 ? -10.340 -8.906 4.365 1.00 94.12 84 LYS A C 1
ATOM 647 O O . LYS A 1 84 ? -11.260 -9.662 4.676 1.00 94.12 84 LYS A O 1
ATOM 652 N N . ASP A 1 85 ? -9.948 -8.715 3.115 1.00 88.88 85 ASP A N 1
ATOM 653 C CA . ASP A 1 85 ? -10.313 -9.650 2.061 1.00 88.88 85 ASP A CA 1
ATOM 654 C C . ASP A 1 85 ? -9.571 -10.983 2.275 1.00 88.88 85 ASP A C 1
ATOM 656 O O . ASP A 1 85 ? -8.400 -11.015 2.660 1.00 88.88 85 ASP A O 1
ATOM 660 N N . VAL A 1 86 ? -10.271 -12.101 2.086 1.00 83.06 86 VAL A N 1
ATOM 661 C CA . VAL A 1 86 ? -9.728 -13.444 2.355 1.00 83.06 86 VAL A CA 1
ATOM 662 C C . VAL A 1 86 ? -8.753 -13.926 1.285 1.00 83.06 86 VAL A C 1
ATOM 664 O O . VAL A 1 86 ? -7.929 -14.792 1.567 1.00 83.06 86 VAL A O 1
ATOM 667 N N . ASN A 1 87 ? -8.839 -13.364 0.081 1.00 78.81 87 ASN A N 1
ATOM 668 C CA . ASN A 1 87 ? -8.033 -13.747 -1.069 1.00 78.81 87 ASN A CA 1
ATOM 669 C C . ASN A 1 87 ? -6.919 -12.730 -1.358 1.00 78.81 87 ASN A C 1
ATOM 671 O O . ASN A 1 87 ? -5.991 -13.052 -2.099 1.00 78.81 87 ASN A O 1
ATOM 675 N N . TRP A 1 88 ? -7.005 -11.510 -0.810 1.00 81.12 88 TRP A N 1
ATOM 676 C CA . TRP A 1 88 ? -6.113 -10.415 -1.194 1.00 81.12 88 TRP A CA 1
ATOM 677 C C . TRP A 1 88 ? -5.829 -9.401 -0.068 1.00 81.12 88 TRP A C 1
ATOM 679 O O . TRP A 1 88 ? -6.658 -8.548 0.241 1.00 81.12 88 TRP A O 1
ATOM 689 N N . LEU A 1 89 ? -4.621 -9.409 0.516 1.00 86.56 89 LEU A N 1
ATOM 690 C CA . LEU A 1 89 ? -4.228 -8.430 1.552 1.00 86.56 89 LEU A CA 1
ATOM 691 C C . LEU A 1 89 ? -3.479 -7.245 0.954 1.00 86.56 89 LEU A C 1
ATOM 693 O O . LEU A 1 89 ? -2.259 -7.150 1.030 1.00 86.56 89 LEU A O 1
ATOM 697 N N . ASN A 1 90 ? -4.184 -6.322 0.332 1.00 88.69 90 ASN A N 1
ATOM 698 C CA . ASN A 1 90 ? -3.561 -5.237 -0.421 1.00 88.69 90 ASN A CA 1
ATOM 699 C C . ASN A 1 90 ? -2.472 -4.436 0.341 1.00 88.69 90 ASN A C 1
ATOM 701 O O . ASN A 1 90 ? -1.507 -3.965 -0.263 1.00 88.69 90 ASN A O 1
ATOM 705 N N . VAL A 1 91 ? -2.554 -4.334 1.668 1.00 92.75 91 VAL A N 1
ATOM 706 C CA . VAL A 1 91 ? -1.547 -3.681 2.509 1.00 92.75 91 VAL A CA 1
ATOM 707 C C . VAL A 1 91 ? -1.556 -4.265 3.926 1.00 92.75 91 VAL A C 1
ATOM 709 O O . VAL A 1 91 ? -2.580 -4.773 4.377 1.00 92.75 91 VAL A O 1
ATOM 712 N N . GLY A 1 92 ? -0.435 -4.171 4.649 1.00 95.81 92 GLY A N 1
ATOM 713 C CA . GLY A 1 92 ? -0.432 -4.388 6.099 1.00 95.81 92 GLY A CA 1
ATOM 714 C C . GLY A 1 92 ? -1.077 -3.209 6.836 1.00 95.81 92 GLY A C 1
ATOM 715 O O . GLY A 1 92 ? -0.888 -2.060 6.433 1.00 95.81 92 GLY A O 1
ATOM 716 N N . VAL A 1 93 ? -1.815 -3.473 7.915 1.00 98.19 93 VAL A N 1
ATOM 717 C CA . VAL A 1 93 ? -2.488 -2.451 8.737 1.00 98.19 93 VAL A CA 1
ATOM 718 C C . VAL A 1 93 ? -2.294 -2.758 10.216 1.00 98.19 93 VAL A C 1
ATOM 720 O O . VAL A 1 93 ? -2.461 -3.900 10.642 1.00 98.19 93 VAL A O 1
ATOM 723 N N . SER A 1 94 ? -2.012 -1.737 11.021 1.00 98.50 94 SER A N 1
ATOM 724 C CA . SER A 1 94 ? -2.135 -1.816 12.477 1.00 98.50 94 SER A CA 1
ATOM 725 C C . SER A 1 94 ? -2.957 -0.669 13.051 1.00 98.50 94 SER A C 1
ATOM 727 O O . SER A 1 94 ? -3.054 0.406 12.457 1.00 98.50 94 SER A O 1
ATOM 729 N N . ILE A 1 95 ? -3.558 -0.918 14.213 1.00 98.81 95 ILE A N 1
ATOM 730 C CA . ILE A 1 95 ? -4.301 0.046 15.020 1.00 98.81 95 ILE A CA 1
ATOM 731 C C . ILE A 1 95 ? -3.711 0.021 16.429 1.00 98.81 95 ILE A C 1
ATOM 733 O O . ILE A 1 95 ? -3.674 -1.032 17.068 1.00 98.81 95 ILE A O 1
ATOM 737 N N . ALA A 1 96 ? -3.286 1.181 16.921 1.00 98.38 96 ALA A N 1
ATOM 738 C CA . ALA A 1 96 ? -2.766 1.349 18.273 1.00 98.38 96 ALA A CA 1
ATOM 739 C C . ALA A 1 96 ? -3.515 2.476 19.002 1.00 98.38 96 ALA A C 1
ATOM 741 O O . ALA A 1 96 ? -3.573 3.591 18.480 1.00 98.38 96 ALA A O 1
ATOM 742 N N . PRO A 1 97 ? -4.080 2.234 20.194 1.00 98.19 97 PRO A N 1
ATOM 743 C CA . PRO A 1 97 ? -4.598 3.302 21.045 1.00 98.19 97 PRO A CA 1
ATOM 744 C C . PRO A 1 97 ? -3.520 4.347 21.391 1.00 98.19 97 PRO A C 1
ATOM 746 O O . PRO A 1 97 ? -2.383 4.001 21.705 1.00 98.19 97 PRO A O 1
ATOM 749 N N . ILE A 1 98 ? -3.872 5.633 21.362 1.00 97.44 98 ILE A N 1
ATOM 750 C CA . ILE A 1 98 ? -2.951 6.742 21.667 1.00 97.44 98 ILE A CA 1
ATOM 751 C C . ILE A 1 98 ? -2.891 6.968 23.178 1.00 97.44 98 ILE A C 1
ATOM 753 O O . ILE A 1 98 ? -3.925 7.166 23.815 1.00 97.44 98 ILE A O 1
ATOM 757 N N . ASP A 1 99 ? -1.681 6.981 23.743 1.00 93.69 99 ASP A N 1
ATOM 758 C CA . ASP A 1 99 ? -1.423 7.217 25.171 1.00 93.69 99 ASP A CA 1
ATOM 759 C C . ASP A 1 99 ? -2.226 6.285 26.095 1.00 93.69 99 ASP A C 1
ATOM 761 O O . ASP A 1 99 ? -2.757 6.692 27.136 1.00 93.69 99 ASP A O 1
ATOM 765 N N . ARG A 1 100 ? -2.361 5.014 25.702 1.00 94.56 100 ARG A N 1
ATOM 766 C CA . ARG A 1 100 ? -2.997 3.965 26.509 1.00 94.56 100 ARG A CA 1
ATOM 767 C C . ARG A 1 100 ? -2.095 2.740 26.546 1.00 94.56 100 ARG A C 1
ATOM 769 O O . ARG A 1 100 ? -1.852 2.109 25.525 1.00 94.56 100 ARG A O 1
ATOM 776 N N . ALA A 1 101 ? -1.608 2.396 27.734 1.00 93.44 101 ALA A N 1
ATOM 777 C CA . ALA A 1 101 ? -0.837 1.175 27.925 1.00 93.44 101 ALA A CA 1
ATOM 778 C C . ALA A 1 101 ? -1.773 -0.050 27.943 1.00 93.44 101 ALA A C 1
ATOM 780 O O . ALA A 1 101 ? -2.796 -0.005 28.639 1.00 93.44 101 ALA A O 1
ATOM 781 N N . PRO A 1 102 ? -1.426 -1.150 27.251 1.00 96.12 102 PRO A N 1
ATOM 782 C CA . PRO A 1 102 ? -2.198 -2.380 27.330 1.00 96.12 102 PRO A CA 1
ATOM 783 C C . PRO A 1 102 ? -2.279 -2.924 28.760 1.00 96.12 102 PRO A C 1
ATOM 785 O O . PRO A 1 102 ? -1.274 -2.982 29.473 1.00 96.12 102 PRO A O 1
ATOM 788 N N . LYS A 1 103 ? -3.469 -3.354 29.191 1.00 95.12 103 LYS A N 1
ATOM 789 C CA . LYS A 1 103 ? -3.675 -3.933 30.528 1.00 95.12 103 LYS A CA 1
ATOM 790 C C . LYS A 1 103 ? -4.847 -4.906 30.533 1.00 95.12 103 LYS A C 1
ATOM 792 O O . LYS A 1 103 ? -5.946 -4.548 30.130 1.00 95.12 103 LYS A O 1
ATOM 797 N N . GLY A 1 104 ? -4.623 -6.123 31.032 1.00 93.81 104 GLY A N 1
ATOM 798 C CA . GLY A 1 104 ? -5.691 -7.117 31.211 1.00 93.81 104 GLY A CA 1
ATOM 799 C C . GLY A 1 104 ? -6.426 -7.489 29.917 1.00 93.81 104 GLY A C 1
ATOM 800 O O . GLY A 1 104 ? -7.619 -7.751 29.963 1.00 93.81 104 GLY A O 1
ATOM 801 N N . GLY A 1 105 ? -5.740 -7.455 28.768 1.00 95.19 105 GLY A N 1
ATOM 802 C CA . GLY A 1 105 ? -6.332 -7.716 27.448 1.00 95.19 105 GLY A CA 1
ATOM 803 C C . GLY A 1 105 ? -7.022 -6.514 26.787 1.00 95.19 105 GLY A C 1
ATOM 804 O O . GLY A 1 105 ? -7.464 -6.625 25.650 1.00 95.19 105 GLY A O 1
ATOM 805 N N . LEU A 1 106 ? -7.088 -5.360 27.457 1.00 97.31 106 LEU A N 1
ATOM 806 C CA . LEU A 1 106 ? -7.619 -4.109 26.907 1.00 97.31 106 LEU A CA 1
ATOM 807 C C . LEU A 1 106 ? -6.501 -3.236 26.328 1.00 97.31 106 LEU A C 1
ATOM 809 O O . LEU A 1 106 ? -5.347 -3.322 26.758 1.00 97.31 106 LEU A O 1
ATOM 813 N N . CYS A 1 107 ? -6.869 -2.357 25.395 1.00 97.44 107 CYS A N 1
ATOM 814 C CA . CYS A 1 107 ? -5.986 -1.402 24.719 1.00 97.44 107 CYS A CA 1
ATOM 815 C C . CYS A 1 107 ? -4.782 -2.055 24.014 1.00 97.44 107 CYS A C 1
ATOM 817 O O . CYS A 1 107 ? -3.704 -1.469 23.956 1.00 97.44 107 CYS A O 1
ATOM 819 N N . LEU A 1 108 ? -4.949 -3.284 23.518 1.00 97.81 108 LEU A N 1
ATOM 820 C CA . LEU A 1 108 ? -3.926 -3.989 22.745 1.00 97.81 108 LEU A CA 1
ATOM 821 C C . LEU A 1 108 ? -3.757 -3.377 21.346 1.00 97.81 108 LEU A C 1
ATOM 823 O O . LEU A 1 108 ? -4.587 -2.618 20.863 1.00 97.81 108 LEU A O 1
ATOM 827 N N . HIS A 1 109 ? -2.670 -3.720 20.666 1.00 97.00 109 HIS A N 1
ATOM 828 C CA . HIS A 1 109 ? -2.508 -3.344 19.265 1.00 97.00 109 HIS A CA 1
ATOM 829 C C . HIS A 1 109 ? -3.205 -4.386 18.388 1.00 97.00 109 HIS A C 1
ATOM 831 O O . HIS A 1 109 ? -2.896 -5.573 18.487 1.00 97.00 109 HIS A O 1
ATOM 837 N N . ALA A 1 110 ? -4.101 -3.951 17.505 1.00 98.12 110 ALA A N 1
ATOM 838 C CA . ALA A 1 110 ? -4.620 -4.812 16.446 1.00 98.12 110 ALA A CA 1
ATOM 839 C C . ALA A 1 110 ? -3.643 -4.748 15.269 1.00 98.12 110 ALA A C 1
ATOM 841 O O . ALA A 1 110 ? -3.326 -3.654 14.807 1.00 98.12 110 ALA A O 1
ATOM 842 N N . THR A 1 111 ? -3.136 -5.887 14.795 1.00 97.38 111 THR A N 1
ATOM 843 C CA . THR A 1 111 ? -2.140 -5.919 13.712 1.00 97.38 111 THR A CA 1
ATOM 844 C C . THR A 1 111 ? -2.481 -6.994 12.691 1.00 97.38 111 THR A C 1
ATOM 846 O O . THR A 1 111 ? -2.773 -8.134 13.038 1.00 97.38 111 THR A O 1
ATOM 849 N N . CYS A 1 112 ? -2.411 -6.613 11.423 1.00 96.38 112 CYS A N 1
ATOM 850 C CA . CYS A 1 112 ? -2.580 -7.463 10.260 1.00 96.38 112 CYS A CA 1
ATOM 851 C C . CYS A 1 112 ? -1.401 -7.197 9.327 1.00 96.38 112 CYS A C 1
ATOM 853 O O . CYS A 1 112 ? -1.421 -6.243 8.550 1.00 96.38 112 CYS A O 1
ATOM 855 N N . GLU A 1 113 ? -0.347 -8.003 9.437 1.00 93.44 113 GLU A N 1
ATOM 856 C CA . GLU A 1 113 ? 0.788 -7.928 8.520 1.00 93.44 113 GLU A CA 1
ATOM 857 C C . GLU A 1 113 ? 0.479 -8.685 7.228 1.00 93.44 113 GLU A C 1
ATOM 859 O O . GLU A 1 113 ? -0.326 -9.617 7.189 1.00 93.44 113 GLU A O 1
ATOM 864 N N . VAL A 1 114 ? 1.193 -8.312 6.171 1.00 84.88 114 VAL A N 1
ATOM 865 C CA . VAL A 1 114 ? 1.066 -8.859 4.814 1.00 84.88 114 VAL A CA 1
ATOM 866 C C . VAL A 1 114 ? 1.098 -10.391 4.768 1.00 84.88 114 VAL A C 1
ATOM 868 O O . VAL A 1 114 ? 0.322 -11.006 4.042 1.00 84.88 114 VAL A O 1
ATOM 871 N N . PHE A 1 115 ? 1.989 -11.010 5.543 1.00 81.69 115 PHE A N 1
ATOM 872 C CA . PHE A 1 115 ? 2.163 -12.466 5.588 1.00 81.69 115 PHE A CA 1
ATOM 873 C C . PHE A 1 115 ? 1.606 -13.098 6.868 1.00 81.69 115 PHE A C 1
ATOM 875 O O . PHE A 1 115 ? 1.699 -14.310 7.049 1.00 81.69 115 PHE A O 1
ATOM 882 N N . ASN A 1 116 ? 1.044 -12.293 7.772 1.00 89.44 116 ASN A N 1
ATOM 883 C CA . ASN A 1 116 ? 0.571 -12.750 9.070 1.00 89.44 116 ASN A CA 1
ATOM 884 C C . ASN A 1 116 ? -0.583 -11.874 9.565 1.00 89.44 116 ASN A C 1
ATOM 886 O O . ASN A 1 116 ? -0.384 -10.824 10.175 1.00 89.44 116 ASN A O 1
ATOM 890 N N . CYS A 1 117 ? -1.804 -12.332 9.306 1.00 92.12 117 CYS A N 1
ATOM 891 C CA . CYS A 1 117 ? -3.016 -11.632 9.709 1.00 92.12 117 CYS A CA 1
ATOM 892 C C . CYS A 1 117 ? -4.079 -12.617 10.225 1.00 92.12 117 CYS A C 1
ATOM 894 O O . CYS A 1 117 ? -5.081 -12.860 9.543 1.00 92.12 117 CYS A O 1
ATOM 896 N N . PRO A 1 118 ? -3.841 -13.265 11.378 1.00 92.12 118 PRO A N 1
ATOM 897 C CA . PRO A 1 118 ? -4.758 -14.255 11.934 1.00 92.12 118 PRO A CA 1
ATOM 898 C C . PRO A 1 118 ? -5.984 -13.594 12.578 1.00 92.12 118 PRO A C 1
ATOM 900 O O . PRO A 1 118 ? -7.102 -14.061 12.378 1.00 92.12 118 PRO A O 1
ATOM 903 N N . ASP A 1 119 ? -5.787 -12.470 13.270 1.00 95.50 119 ASP A N 1
ATOM 904 C CA . ASP A 1 119 ? -6.813 -11.777 14.050 1.00 95.50 119 ASP A CA 1
ATOM 905 C C . ASP A 1 119 ? -7.480 -10.652 13.243 1.00 95.50 119 ASP A C 1
ATOM 907 O O . ASP A 1 119 ? -7.376 -9.466 13.557 1.00 95.50 119 ASP A O 1
ATOM 911 N N . ALA A 1 120 ? -8.196 -11.034 12.184 1.00 97.25 120 ALA A N 1
ATOM 912 C CA . ALA A 1 120 ? -9.014 -10.117 11.395 1.00 97.25 120 ALA A CA 1
ATOM 913 C C . ALA A 1 120 ? -10.320 -10.773 10.940 1.00 97.25 120 ALA A C 1
ATOM 915 O O . ALA A 1 120 ? -10.360 -11.959 10.606 1.00 97.25 120 ALA A O 1
ATOM 916 N N . PHE A 1 121 ? -11.387 -9.981 10.870 1.00 97.94 121 PHE A N 1
ATOM 917 C CA . PHE A 1 121 ? -12.646 -10.423 10.285 1.00 97.94 121 PHE A CA 1
ATOM 918 C C . PHE A 1 121 ? -12.521 -10.548 8.760 1.00 97.94 121 PHE A C 1
ATOM 920 O O . PHE A 1 121 ? -11.885 -9.722 8.108 1.00 97.94 121 PHE A O 1
ATOM 927 N N . SER A 1 122 ? -13.178 -11.546 8.169 1.00 95.12 122 SER A N 1
ATOM 928 C CA . SER A 1 122 ? -13.283 -11.703 6.709 1.00 95.12 122 SER A CA 1
ATOM 929 C C . SER A 1 122 ? -14.356 -10.811 6.075 1.00 95.12 122 SER A C 1
ATOM 931 O O . SER A 1 122 ? -14.398 -10.660 4.857 1.00 95.12 122 SER A O 1
ATOM 933 N N . GLN A 1 123 ? -15.247 -10.246 6.892 1.00 94.69 123 GLN A N 1
ATOM 934 C CA . GLN A 1 123 ? -16.323 -9.337 6.502 1.00 94.69 123 GLN A CA 1
ATOM 935 C C . GLN A 1 123 ? -16.580 -8.328 7.632 1.00 94.69 123 GLN A C 1
ATOM 937 O O . GLN A 1 123 ? -16.329 -8.655 8.793 1.00 94.69 123 GLN A O 1
ATOM 942 N N . PRO A 1 124 ? -17.086 -7.117 7.337 1.00 95.81 124 PRO A N 1
ATOM 943 C CA . PRO A 1 124 ? -17.501 -6.170 8.368 1.00 95.81 124 PRO A CA 1
ATOM 944 C C . PRO A 1 124 ? -18.494 -6.802 9.360 1.00 95.81 124 PRO A C 1
ATOM 946 O O . PRO A 1 124 ? -19.512 -7.343 8.921 1.00 95.81 124 PRO A O 1
ATOM 949 N N . PRO A 1 125 ? -18.243 -6.736 10.681 1.00 96.62 125 PRO A N 1
ATOM 950 C CA . PRO A 1 125 ? -19.219 -7.169 11.674 1.00 96.62 125 PRO A CA 1
ATOM 951 C C . PRO A 1 125 ? -20.516 -6.365 11.548 1.00 96.62 125 PRO A C 1
ATOM 953 O O . PRO A 1 125 ? -20.491 -5.141 11.429 1.00 96.62 125 PRO A O 1
ATOM 956 N N . THR A 1 126 ? -21.659 -7.046 11.603 1.00 95.44 126 THR A N 1
ATOM 957 C CA . THR A 1 126 ? -22.986 -6.405 11.560 1.00 95.44 126 THR A CA 1
ATOM 958 C C . THR A 1 126 ? -23.517 -6.043 12.945 1.00 95.44 126 THR A C 1
ATOM 960 O O . THR A 1 126 ? -24.524 -5.351 13.058 1.00 95.44 126 THR A O 1
ATOM 963 N N . ALA A 1 127 ? -22.873 -6.546 13.999 1.00 95.44 127 ALA A N 1
ATOM 964 C CA . ALA A 1 127 ? -23.216 -6.297 15.389 1.00 95.44 127 ALA A CA 1
ATOM 965 C C . ALA A 1 127 ? -21.972 -6.451 16.270 1.00 95.44 127 ALA A C 1
ATOM 967 O O . ALA A 1 127 ? -21.048 -7.193 15.930 1.00 95.44 127 ALA A O 1
ATOM 968 N N . PHE A 1 128 ? -21.992 -5.787 17.423 1.00 96.38 128 PHE A N 1
ATOM 969 C CA . PHE A 1 128 ? -20.956 -5.878 18.447 1.00 96.38 128 PHE A CA 1
ATOM 970 C C . PHE A 1 128 ? -21.572 -6.332 19.775 1.00 96.38 128 PHE A C 1
ATOM 972 O O . PHE A 1 128 ? -22.735 -6.009 20.044 1.00 96.38 128 PHE A O 1
ATOM 979 N N . PRO A 1 129 ? -20.833 -7.091 20.603 1.00 95.19 129 PRO A N 1
ATOM 980 C CA . PRO A 1 129 ? -21.287 -7.421 21.947 1.00 95.19 129 PRO A CA 1
ATOM 981 C C . PRO A 1 129 ? -21.398 -6.149 22.808 1.00 95.19 129 PRO A C 1
ATOM 983 O O . PRO A 1 129 ? -20.677 -5.184 22.561 1.00 95.19 129 PRO A O 1
ATOM 986 N N . PRO A 1 130 ? -22.267 -6.119 23.832 1.00 93.81 130 PRO A N 1
ATOM 987 C CA . PRO A 1 130 ? -22.279 -5.025 24.798 1.00 93.81 130 PRO A CA 1
ATOM 988 C C . PRO A 1 130 ? -20.947 -4.947 25.570 1.00 93.81 130 PRO A C 1
ATOM 990 O O . PRO A 1 130 ? -20.471 -5.994 26.025 1.00 93.81 130 PRO A O 1
ATOM 993 N N . PRO A 1 131 ? -20.379 -3.746 25.796 1.00 91.69 131 PRO A N 1
ATOM 994 C CA . PRO A 1 131 ? -19.176 -3.578 26.607 1.00 91.69 131 PRO A CA 1
ATOM 995 C C . PRO A 1 131 ? -19.348 -4.100 28.027 1.00 91.69 131 PRO A C 1
ATOM 997 O O . PRO A 1 131 ? -20.366 -3.857 28.682 1.00 91.69 131 PRO A O 1
ATOM 1000 N N . GLN A 1 132 ? -18.323 -4.786 28.524 1.00 92.81 132 GLN A N 1
ATOM 1001 C CA . GLN A 1 132 ? -18.284 -5.322 29.878 1.00 92.81 132 GLN A CA 1
ATOM 1002 C C . GLN A 1 132 ? -17.091 -4.734 30.625 1.00 92.81 132 GLN A C 1
ATOM 1004 O O . GLN A 1 132 ? -15.942 -4.856 30.208 1.00 92.81 132 GLN A O 1
ATOM 1009 N N . SER A 1 133 ? -17.360 -4.083 31.758 1.00 91.12 133 SER A N 1
ATOM 1010 C CA . SER A 1 133 ? -16.319 -3.393 32.520 1.00 91.12 133 SER A CA 1
ATOM 1011 C C . SER A 1 133 ? -15.209 -4.358 32.952 1.00 91.12 133 SER A C 1
ATOM 1013 O O . SER A 1 133 ? -15.453 -5.309 33.691 1.00 91.12 133 SER A O 1
ATOM 1015 N N . GLY A 1 134 ? -13.984 -4.101 32.486 1.00 90.88 134 GLY A N 1
ATOM 1016 C CA . GLY A 1 134 ? -12.798 -4.886 32.835 1.00 90.88 134 GLY A CA 1
ATOM 1017 C C . GLY A 1 134 ? -12.683 -6.248 32.144 1.00 90.88 134 GLY A C 1
ATOM 1018 O O . GLY A 1 134 ? -11.735 -6.973 32.440 1.00 90.88 134 GLY A O 1
ATOM 1019 N N . VAL A 1 135 ? -13.597 -6.591 31.232 1.00 95.06 135 VAL A N 1
ATOM 1020 C CA . VAL A 1 135 ? -13.568 -7.848 30.475 1.00 95.06 135 VAL A CA 1
ATOM 1021 C C . VAL A 1 135 ? -13.259 -7.529 29.010 1.00 95.06 135 VAL A C 1
ATOM 1023 O O . VAL A 1 135 ? -14.069 -6.870 28.362 1.00 95.06 135 VAL A O 1
ATOM 1026 N N . PRO A 1 136 ? -12.105 -7.958 28.469 1.00 95.75 136 PRO A N 1
ATOM 1027 C CA . PRO A 1 136 ? -11.771 -7.697 27.075 1.00 95.75 136 PRO A CA 1
ATOM 1028 C C . PRO A 1 136 ? -12.658 -8.518 26.122 1.00 95.75 136 PRO A C 1
ATOM 1030 O O . PRO A 1 136 ? -13.002 -9.662 26.442 1.00 95.75 136 PRO A O 1
ATOM 1033 N N . PRO A 1 137 ? -12.999 -7.984 24.934 1.00 96.56 137 PRO A N 1
ATOM 1034 C CA . PRO A 1 137 ? -13.648 -8.772 23.892 1.00 96.56 137 PRO A CA 1
ATOM 1035 C C . PRO A 1 137 ? -12.720 -9.883 23.369 1.00 96.56 137 PRO A C 1
ATOM 1037 O O . PRO A 1 137 ? -11.502 -9.843 23.546 1.00 96.56 137 PRO A O 1
ATOM 1040 N N . GLN A 1 138 ? -13.300 -10.885 22.704 1.00 95.62 138 GLN A N 1
ATOM 1041 C CA . GLN A 1 138 ? -12.523 -11.918 22.013 1.00 95.62 138 GLN A CA 1
ATOM 1042 C C . GLN A 1 138 ? -11.969 -11.390 20.683 1.00 95.62 138 GLN A C 1
ATOM 1044 O O . GLN A 1 138 ? -12.660 -10.658 19.968 1.00 95.62 138 GLN A O 1
ATOM 1049 N N . THR A 1 139 ? -10.751 -11.809 20.318 1.00 95.75 139 THR A N 1
ATOM 1050 C CA . THR A 1 139 ? -10.193 -11.505 18.994 1.00 95.75 139 THR A CA 1
ATOM 1051 C C . THR A 1 139 ? -11.106 -12.074 17.897 1.00 95.75 139 THR A C 1
ATOM 1053 O O . THR A 1 139 ? -11.726 -13.124 18.093 1.00 95.75 139 THR A O 1
ATOM 1056 N N . PRO A 1 140 ? -11.254 -11.385 16.749 1.00 97.44 140 PRO A N 1
ATOM 1057 C CA . PRO A 1 140 ? -10.472 -10.233 16.280 1.00 97.44 140 PRO A CA 1
ATOM 1058 C C . PRO A 1 140 ? -11.035 -8.845 16.662 1.00 97.44 140 PRO A C 1
ATOM 1060 O O . PRO A 1 140 ? -10.708 -7.846 16.017 1.00 97.44 140 PRO A O 1
ATOM 1063 N N . LEU A 1 141 ? -11.884 -8.759 17.694 1.00 98.44 141 LEU A N 1
ATOM 1064 C CA . LEU A 1 141 ?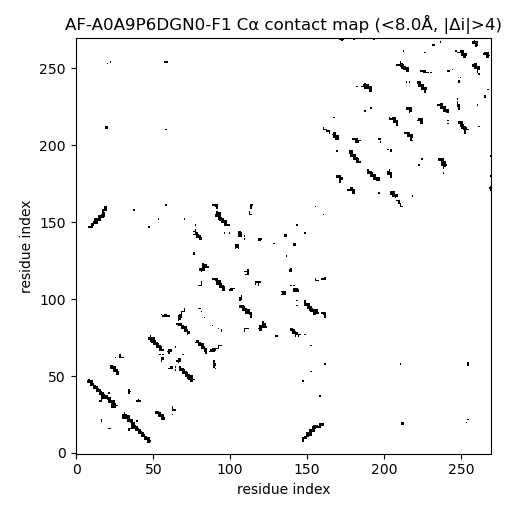 -12.375 -7.496 18.247 1.00 98.44 141 LEU A CA 1
ATOM 1065 C C . LEU A 1 141 ? -11.488 -7.023 19.407 1.00 98.44 141 LEU A C 1
ATOM 1067 O O . LEU A 1 141 ? -11.083 -7.821 20.248 1.00 98.44 141 LEU A O 1
ATOM 1071 N N . TYR A 1 142 ? -11.231 -5.718 19.477 1.00 98.25 142 TYR A N 1
ATOM 1072 C CA . TYR A 1 142 ? -10.436 -5.087 20.527 1.00 98.25 142 TYR A CA 1
ATOM 1073 C C . TYR A 1 142 ? -11.165 -3.876 21.109 1.00 98.25 142 TYR A C 1
ATOM 1075 O O . TYR A 1 142 ? -11.965 -3.238 20.428 1.00 98.25 142 TYR A O 1
ATOM 1083 N N . GLU A 1 143 ? -10.863 -3.533 22.361 1.00 97.62 143 GLU A N 1
ATOM 1084 C CA . GLU A 1 143 ? -11.486 -2.415 23.078 1.00 97.62 143 GLU A CA 1
ATOM 1085 C C . GLU A 1 143 ? -10.442 -1.587 23.824 1.00 97.62 143 GLU A C 1
ATOM 1087 O O . GLU A 1 143 ? -9.460 -2.126 24.344 1.00 97.62 143 GLU A O 1
ATOM 1092 N N . CYS A 1 144 ? -10.655 -0.274 23.898 1.00 96.69 144 CYS A N 1
ATOM 1093 C CA . CYS A 1 144 ? -9.942 0.594 24.828 1.00 96.69 144 CYS A CA 1
ATOM 1094 C C . CYS A 1 144 ? -10.932 1.586 25.471 1.00 96.69 144 CYS A C 1
ATOM 1096 O O . CYS A 1 144 ? -11.228 2.627 24.885 1.00 96.69 144 CYS A O 1
ATOM 1098 N N . PRO A 1 145 ? -11.504 1.247 26.644 1.00 93.81 145 PRO A N 1
ATOM 1099 C CA . PRO A 1 145 ? -12.755 1.837 27.136 1.00 93.81 145 PRO A CA 1
ATOM 1100 C C . PRO A 1 145 ? -12.635 3.271 27.666 1.00 93.81 145 PRO A C 1
ATOM 1102 O O . PRO A 1 145 ? -13.640 3.894 28.005 1.00 93.81 145 PRO A O 1
ATOM 1105 N N . GLN A 1 146 ? -11.423 3.812 27.799 1.00 90.25 146 GLN A N 1
ATOM 1106 C CA . GLN A 1 146 ? -11.220 5.158 28.322 1.00 90.25 146 GLN A CA 1
ATOM 1107 C C . GLN A 1 146 ? -11.823 6.193 27.364 1.00 90.25 146 GLN A C 1
ATOM 1109 O O . GLN A 1 146 ? -11.539 6.185 26.164 1.00 90.25 146 GLN A O 1
ATOM 1114 N N . ALA A 1 147 ? -12.608 7.125 27.907 1.00 85.44 147 ALA A N 1
ATOM 1115 C CA . ALA A 1 147 ? -13.223 8.197 27.132 1.00 85.44 147 ALA A CA 1
ATOM 1116 C C . ALA A 1 147 ? -12.174 9.009 26.350 1.00 85.44 147 ALA A C 1
ATOM 1118 O O . ALA A 1 147 ? -11.063 9.253 26.833 1.00 85.44 147 ALA A O 1
ATOM 1119 N N . GLY A 1 148 ? -12.525 9.405 25.124 1.00 83.94 148 GLY A N 1
ATOM 1120 C CA . GLY A 1 148 ? -11.649 10.189 24.249 1.00 83.94 148 GLY A CA 1
ATOM 1121 C C . GLY A 1 148 ? -10.388 9.457 23.775 1.00 83.94 148 GLY A C 1
ATOM 1122 O O . GLY A 1 148 ? -9.466 10.105 23.285 1.00 83.94 148 GLY A O 1
ATOM 1123 N N . THR A 1 149 ? -10.300 8.129 23.923 1.00 93.56 149 THR A N 1
ATOM 1124 C CA . THR A 1 149 ? -9.163 7.363 23.387 1.00 93.56 149 THR A CA 1
ATOM 1125 C C . THR A 1 149 ? -9.079 7.525 21.875 1.00 93.56 149 THR A C 1
ATOM 1127 O O . THR A 1 149 ? -9.984 7.107 21.157 1.00 93.56 149 THR A O 1
ATOM 1130 N N . GLY A 1 150 ? -7.990 8.135 21.405 1.00 97.12 150 GLY A N 1
ATOM 1131 C CA . GLY A 1 150 ? -7.640 8.208 19.991 1.00 97.12 150 GLY A CA 1
ATOM 1132 C C . GLY A 1 150 ? -6.906 6.961 19.507 1.00 97.12 150 GLY A C 1
ATOM 1133 O O . GLY A 1 150 ? -6.483 6.128 20.310 1.00 97.12 150 GLY A O 1
ATOM 1134 N N . TYR A 1 151 ? -6.719 6.858 18.194 1.00 98.50 151 TYR A N 1
ATOM 1135 C CA . TYR A 1 151 ? -6.057 5.717 17.563 1.00 98.50 151 TYR A CA 1
ATOM 1136 C C . TYR A 1 151 ? -5.031 6.163 16.527 1.00 98.50 151 TYR A C 1
ATOM 1138 O O . TYR A 1 151 ? -5.258 7.110 15.781 1.00 98.50 151 TYR A O 1
ATOM 1146 N N . THR A 1 152 ? -3.922 5.441 16.444 1.00 98.75 152 THR A N 1
ATOM 1147 C CA . THR A 1 152 ? -2.980 5.517 15.332 1.00 98.75 152 THR A CA 1
ATOM 1148 C C . THR A 1 152 ? -3.226 4.337 14.403 1.00 98.75 152 THR A C 1
ATOM 1150 O O . THR A 1 152 ? -3.084 3.189 14.819 1.00 98.75 152 THR A O 1
ATOM 1153 N N . VAL A 1 153 ? -3.583 4.619 13.152 1.00 98.81 153 VAL A N 1
ATOM 1154 C CA . VAL A 1 153 ? -3.656 3.647 12.058 1.00 98.81 153 VAL A CA 1
ATOM 1155 C C . VAL A 1 153 ? -2.363 3.722 11.259 1.00 98.81 153 VAL A C 1
ATOM 1157 O O . VAL A 1 153 ? -2.018 4.785 10.745 1.00 98.81 153 VAL A O 1
ATOM 1160 N N . THR A 1 154 ? -1.653 2.603 11.136 1.00 98.75 154 THR A N 1
ATOM 1161 C CA . THR A 1 154 ? -0.406 2.532 10.360 1.00 98.75 154 THR A CA 1
ATOM 1162 C C . THR A 1 154 ? -0.570 1.583 9.185 1.00 98.75 154 THR A C 1
ATOM 1164 O O . THR A 1 154 ? -0.881 0.410 9.380 1.00 98.75 154 THR A O 1
ATOM 1167 N N . PHE A 1 155 ? -0.323 2.074 7.973 1.00 97.94 155 PHE A N 1
ATOM 1168 C CA . PHE A 1 155 ? -0.173 1.252 6.775 1.00 97.94 155 PHE A CA 1
ATOM 1169 C C . PHE A 1 155 ? 1.278 0.795 6.618 1.00 97.94 155 PHE A C 1
ATOM 1171 O O . PHE A 1 155 ? 2.197 1.580 6.850 1.00 97.94 155 PHE A O 1
ATOM 1178 N N . CYS A 1 156 ? 1.469 -0.463 6.214 1.00 95.50 156 CYS A N 1
ATOM 1179 C CA . CYS A 1 156 ? 2.752 -1.174 6.209 1.00 95.50 156 CYS A CA 1
ATOM 1180 C C . CYS A 1 156 ? 3.516 -1.024 7.541 1.00 95.50 156 CYS A C 1
ATOM 1182 O O . CYS A 1 156 ? 4.592 -0.425 7.551 1.00 95.50 156 CYS A O 1
ATOM 1184 N N . PRO A 1 157 ? 2.998 -1.530 8.678 1.00 96.44 157 PRO A N 1
ATOM 1185 C CA . PRO A 1 157 ? 3.641 -1.325 9.978 1.00 96.44 157 PRO A CA 1
ATOM 1186 C C . PRO A 1 157 ? 5.084 -1.855 10.025 1.00 96.44 157 PRO A C 1
ATOM 1188 O O . PRO A 1 157 ? 5.953 -1.202 10.598 1.00 96.44 157 PRO A O 1
ATOM 1191 N N . SER A 1 158 ? 5.349 -2.976 9.349 1.00 92.81 158 SER A N 1
ATOM 1192 C CA . SER A 1 158 ? 6.683 -3.560 9.138 1.00 92.81 158 SER A CA 1
ATOM 1193 C C . SER A 1 158 ? 7.526 -2.879 8.045 1.00 92.81 158 SER A C 1
ATOM 1195 O O . SER A 1 158 ? 8.695 -3.211 7.869 1.00 92.81 158 SER A O 1
ATOM 1197 N N . GLY A 1 159 ? 6.949 -1.947 7.281 1.00 89.38 159 GLY A N 1
ATOM 1198 C CA . GLY A 1 159 ? 7.534 -1.386 6.058 1.00 89.38 159 GLY A CA 1
ATOM 1199 C C . GLY A 1 159 ? 7.472 -2.329 4.850 1.00 89.38 159 GLY A C 1
ATOM 1200 O O . GLY A 1 159 ? 7.833 -1.932 3.739 1.00 89.38 159 GLY A O 1
ATOM 1201 N N . GLU A 1 160 ? 6.992 -3.562 5.033 1.00 85.75 160 GLU A N 1
ATOM 1202 C CA . GLU A 1 160 ? 6.835 -4.520 3.948 1.00 85.75 160 GLU A CA 1
ATOM 1203 C C . GLU A 1 160 ? 5.579 -4.231 3.130 1.00 85.75 160 GLU A C 1
ATOM 1205 O O . GLU A 1 160 ? 4.521 -3.864 3.646 1.00 85.75 160 GLU A O 1
ATOM 1210 N N . ILE A 1 161 ? 5.699 -4.437 1.821 1.00 83.75 161 ILE A N 1
ATOM 1211 C CA . ILE A 1 161 ? 4.567 -4.429 0.903 1.00 83.75 161 ILE A CA 1
ATOM 1212 C C . ILE A 1 161 ? 4.324 -5.846 0.406 1.00 83.75 161 ILE A C 1
ATOM 1214 O O . ILE A 1 161 ? 5.285 -6.565 0.110 1.00 83.75 161 ILE A O 1
ATOM 1218 N N . PRO A 1 162 ? 3.057 -6.245 0.253 1.00 72.50 162 PRO A N 1
ATOM 1219 C CA . PRO A 1 162 ? 2.751 -7.494 -0.403 1.00 72.50 162 PRO A CA 1
ATOM 1220 C C . PRO A 1 162 ? 3.335 -7.569 -1.801 1.00 72.50 162 PRO A C 1
ATOM 1222 O O . PRO A 1 162 ? 3.114 -6.696 -2.643 1.00 72.50 162 PRO A O 1
ATOM 1225 N N . ASN A 1 163 ? 4.038 -8.666 -2.061 1.00 70.00 163 ASN A N 1
ATOM 1226 C CA . ASN A 1 163 ? 4.414 -9.036 -3.407 1.00 70.00 163 ASN A CA 1
ATOM 1227 C C . ASN A 1 163 ? 3.430 -10.081 -3.943 1.00 70.00 163 ASN A C 1
ATOM 1229 O O . ASN A 1 163 ? 3.681 -11.279 -3.867 1.00 70.00 163 ASN A O 1
ATOM 1233 N N . TYR A 1 164 ? 2.299 -9.614 -4.475 1.00 61.81 164 TYR A N 1
ATOM 1234 C CA . TYR A 1 164 ? 1.284 -10.481 -5.089 1.00 61.81 164 TYR A CA 1
ATOM 1235 C C . TYR A 1 164 ? 1.610 -10.930 -6.510 1.00 61.81 164 TYR A C 1
ATOM 1237 O O . TYR A 1 164 ? 0.830 -11.657 -7.125 1.00 61.81 164 TYR A O 1
ATOM 1245 N N . GLN A 1 165 ? 2.737 -10.486 -7.062 1.00 59.84 165 GLN A N 1
ATOM 1246 C CA . GLN A 1 165 ? 3.204 -10.988 -8.343 1.00 59.84 165 GLN A CA 1
ATOM 1247 C C . GLN A 1 165 ? 3.777 -12.389 -8.106 1.00 59.84 165 GLN A C 1
ATOM 1249 O O . GLN A 1 165 ? 4.793 -12.557 -7.430 1.00 59.84 165 GLN A O 1
ATOM 1254 N N . THR A 1 166 ? 3.086 -13.411 -8.611 1.00 55.03 166 THR A N 1
ATOM 1255 C CA . THR A 1 166 ? 3.583 -14.787 -8.568 1.00 55.03 166 THR A CA 1
ATOM 1256 C C . THR A 1 166 ? 4.529 -14.996 -9.745 1.00 55.03 166 THR A C 1
ATOM 1258 O O . THR A 1 166 ? 4.183 -14.726 -10.890 1.00 55.03 166 THR A O 1
ATOM 1261 N N . GLY A 1 167 ? 5.753 -15.433 -9.449 1.00 62.06 167 GLY A N 1
ATOM 1262 C CA . GLY A 1 167 ? 6.769 -15.740 -10.454 1.00 62.06 167 GLY A CA 1
ATOM 1263 C C . GLY A 1 167 ? 7.280 -14.539 -11.267 1.00 62.06 167 GLY A C 1
ATOM 1264 O O . GLY A 1 167 ? 6.961 -13.381 -10.996 1.00 62.06 167 GLY A O 1
ATOM 1265 N N . PRO A 1 168 ? 8.140 -14.805 -12.258 1.00 70.31 168 PRO A N 1
ATOM 1266 C CA . PRO A 1 168 ? 8.408 -13.869 -13.336 1.00 70.31 168 PRO A CA 1
ATOM 1267 C C . PRO A 1 168 ? 7.129 -13.576 -14.119 1.00 70.31 168 PRO A C 1
ATOM 1269 O O . PRO A 1 168 ? 6.370 -14.493 -14.418 1.00 70.31 168 PRO A O 1
ATOM 1272 N N . ASN A 1 169 ? 6.913 -12.314 -14.467 1.00 84.25 169 ASN A N 1
ATOM 1273 C CA . ASN A 1 169 ? 5.735 -11.866 -15.192 1.00 84.25 169 ASN A CA 1
ATOM 1274 C C . ASN A 1 169 ? 6.128 -11.274 -16.540 1.00 84.25 169 ASN A C 1
ATOM 1276 O O . ASN A 1 169 ? 7.197 -10.678 -16.700 1.00 84.25 169 ASN A O 1
ATOM 1280 N N . HIS A 1 170 ? 5.221 -11.398 -17.497 1.00 89.50 170 HIS A N 1
ATOM 1281 C CA . HIS A 1 170 ? 5.243 -10.552 -18.675 1.00 89.50 170 HIS A CA 1
ATOM 1282 C C . HIS A 1 170 ? 4.879 -9.119 -18.281 1.00 89.50 170 HIS A C 1
ATOM 1284 O O . HIS A 1 170 ? 3.993 -8.894 -17.455 1.00 89.50 170 HIS A O 1
ATOM 1290 N N . ILE A 1 171 ? 5.547 -8.146 -18.895 1.00 91.62 171 ILE A N 1
ATOM 1291 C CA . ILE A 1 171 ? 5.177 -6.734 -18.782 1.00 91.62 171 ILE A CA 1
ATOM 1292 C C . ILE A 1 171 ? 4.575 -6.327 -20.120 1.00 91.62 171 ILE A C 1
ATOM 1294 O O . ILE A 1 171 ? 5.284 -6.282 -21.122 1.00 91.62 171 ILE A O 1
ATOM 1298 N N . SER A 1 172 ? 3.278 -6.039 -20.138 1.00 91.44 172 SER A N 1
ATOM 1299 C CA . SER A 1 172 ? 2.548 -5.695 -21.359 1.00 91.44 172 SER A CA 1
ATOM 1300 C C . SER A 1 172 ? 2.126 -4.224 -21.385 1.00 91.44 172 SER A C 1
ATOM 1302 O O . SER A 1 172 ? 1.724 -3.691 -20.347 1.00 91.44 172 SER A O 1
ATOM 1304 N N . PRO A 1 173 ? 2.144 -3.563 -22.558 1.00 90.31 173 PRO A N 1
ATOM 1305 C CA . PRO A 1 173 ? 1.484 -2.278 -22.746 1.00 90.31 173 PRO A CA 1
ATOM 1306 C C . PRO A 1 173 ? -0.004 -2.367 -22.403 1.00 90.31 173 PRO A C 1
ATOM 1308 O O . PRO A 1 173 ? -0.690 -3.297 -22.834 1.00 90.31 173 PRO A O 1
ATOM 1311 N N . TYR A 1 174 ? -0.545 -1.342 -21.741 1.00 85.25 174 TYR A N 1
ATOM 1312 C CA . TYR A 1 174 ? -1.975 -1.272 -21.405 1.00 85.25 174 TYR A CA 1
ATOM 1313 C C . TYR A 1 174 ? -2.885 -1.442 -22.634 1.00 85.25 174 TYR A C 1
ATOM 1315 O O . TYR A 1 174 ? -3.953 -2.044 -22.563 1.00 85.25 174 TYR A O 1
ATOM 1323 N N . ARG A 1 175 ? -2.450 -0.931 -23.794 1.00 87.56 175 ARG A N 1
ATOM 1324 C CA . ARG A 1 175 ? -3.220 -0.976 -25.046 1.00 87.56 175 ARG A CA 1
ATOM 1325 C C . ARG A 1 175 ? -3.105 -2.300 -25.806 1.00 87.56 175 ARG A C 1
ATOM 1327 O O . ARG A 1 175 ? -3.798 -2.459 -26.805 1.00 87.56 175 ARG A O 1
ATOM 1334 N N . SER A 1 176 ? -2.235 -3.224 -25.389 1.00 89.62 176 SER A N 1
ATOM 1335 C CA . SER A 1 176 ? -2.017 -4.481 -26.107 1.00 89.62 176 SER A CA 1
ATOM 1336 C C . SER A 1 176 ? -1.458 -5.579 -25.200 1.00 89.62 176 SER A C 1
ATOM 1338 O O . SER A 1 176 ? -0.254 -5.822 -25.167 1.00 89.62 176 SER A O 1
ATOM 1340 N N . VAL A 1 177 ? -2.352 -6.315 -24.538 1.00 88.44 177 VAL A N 1
ATOM 1341 C CA . VAL A 1 177 ? -2.008 -7.428 -23.628 1.00 88.44 177 VAL A CA 1
ATOM 1342 C C . VAL A 1 177 ? -1.332 -8.626 -24.309 1.00 88.44 177 VAL A C 1
ATOM 1344 O O . VAL A 1 177 ? -0.725 -9.446 -23.635 1.00 88.44 177 VAL A O 1
ATOM 1347 N N . ASN A 1 178 ? -1.394 -8.715 -25.642 1.00 90.56 178 ASN A N 1
ATOM 1348 C CA . ASN A 1 178 ? -0.698 -9.744 -26.428 1.00 90.56 178 ASN A CA 1
ATOM 1349 C C . ASN A 1 178 ? 0.727 -9.328 -26.830 1.00 90.56 178 ASN A C 1
ATOM 1351 O O . ASN A 1 178 ? 1.408 -10.070 -27.537 1.00 90.56 178 ASN A O 1
ATOM 1355 N N . LYS A 1 179 ? 1.173 -8.134 -26.418 1.00 92.38 179 LYS A N 1
ATOM 1356 C CA . LYS A 1 179 ? 2.533 -7.646 -26.632 1.00 92.38 179 LYS A CA 1
ATOM 1357 C C . LYS A 1 179 ? 3.270 -7.546 -25.298 1.00 92.38 179 LYS A C 1
ATOM 1359 O O . LYS A 1 179 ? 2.673 -7.187 -24.285 1.00 92.38 179 LYS A O 1
ATOM 1364 N N . CYS A 1 180 ? 4.554 -7.871 -25.297 1.00 93.25 180 CYS A N 1
ATOM 1365 C CA . CYS A 1 180 ? 5.363 -8.036 -24.098 1.00 93.25 180 CYS A CA 1
ATOM 1366 C C . CYS A 1 180 ? 6.693 -7.287 -24.223 1.00 93.25 180 CYS A C 1
ATOM 1368 O O . CYS A 1 180 ? 7.273 -7.213 -25.309 1.00 93.25 180 CYS A O 1
ATOM 1370 N N . LEU A 1 181 ? 7.175 -6.749 -23.100 1.00 94.44 181 LEU A N 1
ATOM 1371 C CA . LEU A 1 181 ? 8.531 -6.239 -22.956 1.00 94.44 181 LEU A CA 1
ATOM 1372 C C . LEU A 1 181 ? 9.514 -7.392 -23.150 1.00 94.44 181 LEU A C 1
ATOM 1374 O O . LEU A 1 181 ? 9.550 -8.331 -22.356 1.00 94.44 181 LEU A O 1
ATOM 1378 N N . ASP A 1 182 ? 10.311 -7.293 -24.198 1.00 93.75 182 ASP A N 1
ATOM 1379 C CA . ASP A 1 182 ? 11.195 -8.344 -24.678 1.00 93.75 182 ASP A CA 1
ATOM 1380 C C . ASP A 1 182 ? 12.635 -7.833 -24.787 1.00 93.75 182 ASP A C 1
ATOM 1382 O O . ASP A 1 182 ? 12.884 -6.624 -24.883 1.00 93.75 182 ASP A O 1
ATOM 1386 N N . VAL A 1 183 ? 13.581 -8.770 -24.780 1.00 94.12 183 VAL A N 1
ATOM 1387 C CA . VAL A 1 183 ? 14.972 -8.521 -25.144 1.00 94.12 183 VAL A CA 1
ATOM 1388 C C . VAL A 1 183 ? 15.343 -9.445 -26.312 1.00 94.12 183 VAL A C 1
ATOM 1390 O O . VAL A 1 183 ? 15.211 -10.658 -26.172 1.00 94.12 183 VAL A O 1
ATOM 1393 N N . PRO A 1 184 ? 15.878 -8.928 -27.434 1.00 91.44 184 PRO A N 1
ATOM 1394 C CA . PRO A 1 184 ? 16.204 -9.753 -28.600 1.00 91.44 184 PRO A CA 1
ATOM 1395 C C . PRO A 1 184 ? 17.443 -10.641 -28.409 1.00 91.44 184 PRO A C 1
ATOM 1397 O O . PRO A 1 184 ? 17.622 -11.622 -29.126 1.00 91.44 184 PRO A O 1
ATOM 1400 N N . TYR A 1 185 ? 18.340 -10.284 -27.485 1.00 92.31 185 TYR A N 1
ATOM 1401 C CA . TYR A 1 185 ? 19.553 -11.040 -27.160 1.00 92.31 185 TYR A CA 1
ATOM 1402 C C . TYR A 1 185 ? 20.097 -10.640 -25.782 1.00 92.31 185 TYR A C 1
ATOM 1404 O O . TYR A 1 185 ? 19.868 -9.525 -25.318 1.00 92.31 185 TYR A O 1
ATOM 1412 N N . LEU A 1 186 ? 20.862 -11.521 -25.127 1.00 93.31 186 LEU A N 1
ATOM 1413 C CA . LEU A 1 186 ? 21.512 -11.195 -23.853 1.00 93.31 186 LEU A CA 1
ATOM 1414 C C . LEU A 1 186 ? 22.844 -10.489 -24.079 1.00 93.31 186 LEU A C 1
ATOM 1416 O O . LEU A 1 186 ? 23.748 -11.026 -24.715 1.00 93.31 186 LEU A O 1
ATOM 1420 N N . GLY A 1 187 ? 22.986 -9.308 -23.493 1.00 96.31 187 GLY A N 1
ATOM 1421 C CA . GLY A 1 187 ? 24.234 -8.563 -23.498 1.00 96.31 187 GLY A CA 1
ATOM 1422 C C . GLY A 1 187 ? 24.044 -7.172 -22.919 1.00 96.31 187 GLY A C 1
ATOM 1423 O O . GLY A 1 187 ? 22.981 -6.570 -23.060 1.00 96.31 187 GLY A O 1
ATOM 1424 N N . ASN A 1 188 ? 25.088 -6.644 -22.285 1.00 98.06 188 ASN A N 1
ATOM 1425 C CA . ASN A 1 188 ? 25.096 -5.258 -21.836 1.00 98.06 188 ASN A CA 1
ATOM 1426 C C . ASN A 1 188 ? 24.811 -4.324 -23.015 1.00 98.06 188 ASN A C 1
ATOM 1428 O O . ASN A 1 188 ? 25.534 -4.313 -24.009 1.00 98.06 188 ASN A O 1
ATOM 1432 N N . GLY A 1 189 ? 23.744 -3.542 -22.891 1.00 96.88 189 GLY A N 1
ATOM 1433 C CA . GLY A 1 189 ? 23.327 -2.585 -23.903 1.00 96.88 189 GLY A CA 1
ATOM 1434 C C . GLY A 1 189 ? 22.309 -3.121 -24.904 1.00 96.88 189 GLY A C 1
ATOM 1435 O O . GLY A 1 189 ? 21.861 -2.345 -25.745 1.00 96.88 189 GLY A O 1
ATOM 1436 N N . ALA A 1 190 ? 21.911 -4.396 -24.813 1.00 96.69 190 ALA A N 1
ATOM 1437 C CA . ALA A 1 190 ? 20.842 -4.927 -25.649 1.00 96.69 190 ALA A CA 1
ATOM 1438 C C . ALA A 1 190 ? 19.540 -4.147 -25.389 1.00 96.69 190 ALA A C 1
ATOM 1440 O O . ALA A 1 190 ? 19.154 -3.987 -24.225 1.00 96.69 190 ALA A O 1
ATOM 1441 N N . PRO A 1 191 ? 18.881 -3.617 -26.434 1.00 94.69 191 PRO A N 1
ATOM 1442 C CA . PRO A 1 191 ? 17.695 -2.794 -26.258 1.00 94.69 191 PRO A CA 1
ATOM 1443 C C . PRO A 1 191 ? 16.543 -3.637 -25.714 1.00 94.69 191 PRO A C 1
ATOM 1445 O O . PRO A 1 191 ? 16.413 -4.806 -26.069 1.00 94.69 191 PRO A O 1
ATOM 1448 N N . VAL A 1 192 ? 15.679 -3.024 -24.906 1.00 94.50 192 VAL A N 1
ATOM 1449 C CA . VAL A 1 192 ? 14.351 -3.596 -24.661 1.00 94.50 192 VAL A CA 1
ATOM 1450 C C . VAL A 1 192 ? 13.372 -3.053 -25.695 1.00 94.50 192 VAL A C 1
ATOM 1452 O O . VAL A 1 192 ? 13.501 -1.915 -26.159 1.00 94.50 192 VAL A O 1
ATOM 1455 N N . TRP A 1 193 ? 12.397 -3.864 -26.075 1.00 91.88 193 TRP A N 1
ATOM 1456 C CA . TRP A 1 193 ? 11.381 -3.500 -27.062 1.00 91.88 193 TRP A CA 1
ATOM 1457 C C . TRP A 1 193 ? 10.061 -4.219 -26.788 1.00 91.88 193 TRP A C 1
ATOM 1459 O O . TRP A 1 193 ? 9.951 -4.988 -25.837 1.00 91.88 193 TRP A O 1
ATOM 1469 N N . ILE A 1 194 ? 9.058 -3.949 -27.618 1.00 92.12 194 ILE A N 1
ATOM 1470 C CA . ILE A 1 194 ? 7.748 -4.587 -27.542 1.00 92.12 194 ILE A CA 1
ATOM 1471 C C . ILE A 1 194 ? 7.627 -5.612 -28.662 1.00 92.12 194 ILE A C 1
ATOM 1473 O O . ILE A 1 194 ? 7.696 -5.257 -29.840 1.00 92.12 194 ILE A O 1
ATOM 1477 N N . TYR A 1 195 ? 7.418 -6.872 -28.292 1.00 91.88 195 TYR A N 1
ATOM 1478 C CA . TYR A 1 195 ? 7.256 -7.980 -29.230 1.00 91.88 195 TYR A CA 1
ATOM 1479 C C . TYR A 1 195 ? 6.010 -8.808 -28.906 1.00 91.88 195 TYR A C 1
ATOM 1481 O O . TYR A 1 195 ? 5.363 -8.572 -27.887 1.00 91.88 195 TYR A O 1
ATOM 1489 N N . ASP A 1 196 ? 5.619 -9.732 -29.785 1.00 91.56 196 ASP A N 1
ATOM 1490 C CA . ASP A 1 196 ? 4.532 -10.665 -29.469 1.00 91.56 196 ASP A CA 1
ATOM 1491 C C . ASP A 1 196 ? 4.874 -11.481 -28.223 1.00 91.56 196 ASP A C 1
ATOM 1493 O O . ASP A 1 196 ? 5.990 -11.988 -28.083 1.00 91.56 196 ASP A O 1
ATOM 1497 N N . CYS A 1 197 ? 3.911 -11.567 -27.303 1.00 90.94 197 CYS A N 1
ATOM 1498 C CA . CYS A 1 197 ? 4.052 -12.387 -26.112 1.00 90.94 197 CYS A CA 1
ATOM 1499 C C . CYS A 1 197 ? 4.192 -13.853 -26.529 1.00 90.94 197 CYS A C 1
ATOM 1501 O O . CYS A 1 197 ? 3.303 -14.412 -27.171 1.00 90.94 197 CYS A O 1
ATOM 1503 N N . SER A 1 198 ? 5.296 -14.480 -26.143 1.00 82.44 198 SER A N 1
ATOM 1504 C CA . SER A 1 198 ? 5.557 -15.897 -26.392 1.00 82.44 198 SER A CA 1
ATOM 1505 C C . SER A 1 198 ? 5.204 -16.723 -25.155 1.00 82.44 198 SER A C 1
ATOM 1507 O O . SER A 1 198 ? 5.438 -16.305 -24.024 1.00 82.44 198 SER A O 1
ATOM 1509 N N . THR A 1 199 ? 4.614 -17.905 -25.343 1.00 66.38 199 THR A N 1
ATOM 1510 C CA . THR A 1 199 ? 4.211 -18.788 -24.232 1.00 66.38 199 THR A CA 1
ATOM 1511 C C . THR A 1 199 ? 5.279 -19.819 -23.850 1.00 66.38 199 THR A C 1
ATOM 1513 O O . THR A 1 199 ? 5.063 -20.587 -22.916 1.00 66.38 199 THR A O 1
ATOM 1516 N N . ALA A 1 200 ? 6.424 -19.866 -24.544 1.00 51.78 200 ALA A N 1
ATOM 1517 C CA . ALA A 1 200 ? 7.512 -20.803 -24.257 1.00 51.78 200 ALA A CA 1
ATOM 1518 C C . ALA A 1 200 ? 8.840 -20.379 -24.913 1.00 51.78 200 ALA A C 1
ATOM 1520 O O . ALA A 1 200 ? 8.871 -20.134 -26.111 1.00 51.78 200 ALA A O 1
ATOM 1521 N N . GLY A 1 201 ? 9.934 -20.368 -24.139 1.00 53.59 201 GLY A N 1
ATOM 1522 C CA . GLY A 1 201 ? 11.307 -20.687 -24.578 1.00 53.59 201 GLY A CA 1
ATOM 1523 C C . GLY A 1 201 ? 12.022 -19.832 -25.638 1.00 53.59 201 GLY A C 1
ATOM 1524 O O . GLY A 1 201 ? 13.225 -20.015 -25.795 1.00 53.59 201 GLY A O 1
ATOM 1525 N N . GLU A 1 202 ? 11.350 -18.918 -26.336 1.00 55.88 202 GLU A N 1
ATOM 1526 C CA . GLU A 1 202 ? 11.910 -18.224 -27.512 1.00 55.88 202 GLU A CA 1
ATOM 1527 C C . GLU A 1 202 ? 12.156 -16.718 -27.300 1.00 55.88 202 GLU A C 1
ATOM 1529 O O . GLU A 1 202 ? 12.679 -16.054 -28.190 1.00 55.88 202 GLU A O 1
ATOM 1534 N N . GLY A 1 203 ? 11.862 -16.179 -26.111 1.00 60.59 203 GLY A N 1
ATOM 1535 C CA . GLY A 1 203 ? 12.062 -14.761 -25.800 1.00 60.59 203 GLY A CA 1
ATOM 1536 C C . GLY A 1 203 ? 12.473 -14.489 -24.355 1.00 60.59 203 GLY A C 1
ATOM 1537 O O . GLY A 1 203 ? 12.058 -15.165 -23.409 1.00 60.59 203 GLY A O 1
ATOM 1538 N N . TYR A 1 204 ? 13.277 -13.444 -24.169 1.00 87.19 204 TYR A N 1
ATOM 1539 C CA . TYR A 1 204 ? 13.646 -12.902 -22.863 1.00 87.19 204 TYR A CA 1
ATOM 1540 C C . TYR A 1 204 ? 12.543 -11.941 -22.369 1.00 87.19 204 TYR A C 1
ATOM 1542 O O . TYR A 1 204 ? 12.760 -10.737 -22.250 1.00 87.19 204 TYR A O 1
ATOM 1550 N N . GLN A 1 205 ? 11.342 -12.482 -22.115 1.00 91.88 205 GLN A N 1
ATOM 1551 C CA . GLN A 1 205 ? 10.114 -11.714 -21.800 1.00 91.88 205 GLN A CA 1
ATOM 1552 C C . GLN A 1 205 ? 9.647 -11.829 -20.346 1.00 91.88 205 GLN A C 1
ATOM 1554 O O . GLN A 1 205 ? 8.665 -11.208 -19.940 1.00 91.88 205 GLN A O 1
ATOM 1559 N N . ASN A 1 206 ? 10.338 -12.646 -19.557 1.00 89.38 206 ASN A N 1
ATOM 1560 C CA . ASN A 1 206 ? 9.975 -12.935 -18.179 1.00 89.38 206 ASN A CA 1
ATOM 1561 C C . ASN A 1 206 ? 10.736 -12.013 -17.231 1.00 89.38 206 ASN A C 1
ATOM 1563 O O . ASN A 1 206 ? 11.950 -12.149 -17.080 1.00 89.38 206 ASN A O 1
ATOM 1567 N N . TRP A 1 207 ? 10.030 -11.114 -16.552 1.00 91.62 207 TRP A N 1
ATOM 1568 C CA . TRP A 1 207 ? 10.623 -10.120 -15.664 1.00 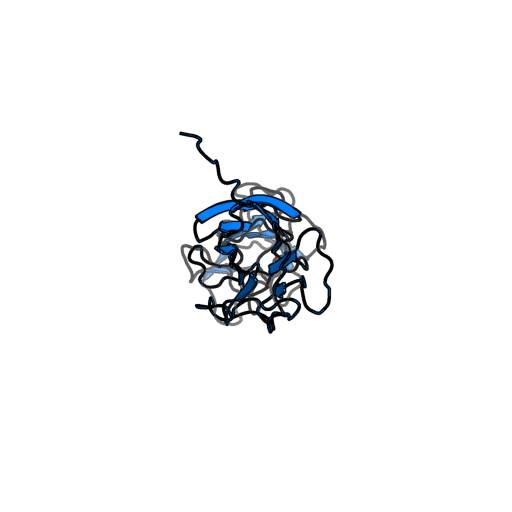91.62 207 TRP A CA 1
ATOM 1569 C C . TRP A 1 207 ? 10.231 -10.369 -14.213 1.00 91.62 207 TRP A C 1
ATOM 1571 O O . TRP A 1 207 ? 9.067 -10.581 -13.880 1.00 91.62 207 TRP A O 1
ATOM 1581 N N . VAL A 1 208 ? 11.212 -10.314 -13.319 1.00 87.19 208 VAL A N 1
ATOM 1582 C CA . VAL A 1 208 ? 10.972 -10.228 -11.882 1.00 87.19 208 VAL A CA 1
ATOM 1583 C C . VAL A 1 208 ? 10.594 -8.783 -11.588 1.00 87.19 208 VAL A C 1
ATOM 1585 O O . VAL A 1 208 ? 11.454 -7.903 -11.532 1.00 87.19 208 VAL A O 1
ATOM 1588 N N . ILE A 1 209 ? 9.291 -8.555 -11.455 1.00 86.69 209 ILE A N 1
ATOM 1589 C CA . ILE A 1 209 ? 8.687 -7.264 -11.147 1.00 86.69 209 ILE A CA 1
ATOM 1590 C C . ILE A 1 209 ? 7.699 -7.437 -9.989 1.00 86.69 209 ILE A C 1
ATOM 1592 O O . ILE A 1 209 ? 6.886 -8.355 -9.981 1.00 86.69 209 ILE A O 1
ATOM 1596 N N . LYS A 1 210 ? 7.776 -6.547 -9.003 1.00 80.44 210 LYS A N 1
ATOM 1597 C CA . LYS A 1 210 ? 6.846 -6.402 -7.873 1.00 80.44 210 LYS A CA 1
ATOM 1598 C C . LYS A 1 210 ? 6.345 -4.965 -7.782 1.00 80.44 210 LYS A C 1
ATOM 1600 O O . LYS A 1 210 ? 6.942 -4.077 -8.374 1.00 80.44 210 LYS A O 1
ATOM 1605 N N . ARG A 1 211 ? 5.261 -4.689 -7.057 1.00 81.88 211 ARG A N 1
ATOM 1606 C CA . ARG A 1 211 ? 4.940 -3.294 -6.694 1.00 81.88 211 ARG A CA 1
ATOM 1607 C C . ARG A 1 211 ? 6.083 -2.721 -5.848 1.00 81.88 211 ARG A C 1
ATOM 1609 O O . ARG A 1 211 ? 6.775 -3.477 -5.168 1.00 81.88 211 ARG A O 1
ATOM 1616 N N . GLY A 1 212 ? 6.288 -1.407 -5.885 1.00 78.25 212 GLY A N 1
ATOM 1617 C CA . GLY A 1 212 ? 7.354 -0.760 -5.111 1.00 78.25 212 GLY A CA 1
ATOM 1618 C C . GLY A 1 212 ? 8.662 -0.539 -5.859 1.00 78.25 212 GLY A C 1
ATOM 1619 O O . GLY A 1 212 ? 8.780 -0.819 -7.054 1.00 78.25 212 GLY A O 1
ATOM 1620 N N . GLY A 1 213 ? 9.630 0.009 -5.120 1.00 83.00 213 GLY A N 1
ATOM 1621 C CA . GLY A 1 213 ? 11.004 0.208 -5.571 1.00 83.00 213 GLY A CA 1
ATOM 1622 C C . GLY A 1 213 ? 11.765 -1.115 -5.678 1.00 83.00 213 GLY A C 1
ATOM 1623 O O . GLY A 1 213 ? 11.715 -1.947 -4.768 1.00 83.00 213 GLY A O 1
ATOM 1624 N N . GLN A 1 214 ? 12.454 -1.319 -6.797 1.00 87.56 214 GLN A N 1
ATOM 1625 C CA . GLN A 1 214 ? 13.214 -2.532 -7.094 1.00 87.56 214 GLN A CA 1
ATOM 1626 C C . GLN A 1 214 ? 14.191 -2.321 -8.258 1.00 87.56 214 GLN A C 1
ATOM 1628 O O . GLN A 1 214 ? 14.057 -1.380 -9.040 1.00 87.56 214 GLN A O 1
ATOM 1633 N N . GLN A 1 215 ? 15.065 -3.302 -8.467 1.00 92.31 215 GLN A N 1
ATOM 1634 C CA . GLN A 1 215 ? 15.576 -3.597 -9.803 1.00 92.31 215 GLN A CA 1
ATOM 1635 C C . GLN A 1 215 ? 14.612 -4.546 -10.518 1.00 92.31 215 GLN A C 1
ATOM 1637 O O . GLN A 1 215 ? 14.240 -5.581 -9.964 1.00 92.31 215 GLN A O 1
ATOM 1642 N N . ILE A 1 216 ? 14.211 -4.206 -11.744 1.00 94.44 216 ILE A N 1
ATOM 1643 C CA . ILE A 1 216 ? 13.393 -5.093 -12.581 1.00 94.44 216 ILE A CA 1
ATOM 1644 C C . ILE A 1 216 ? 14.349 -6.030 -13.314 1.00 94.44 216 ILE A C 1
ATOM 1646 O O . ILE A 1 216 ? 15.085 -5.604 -14.206 1.00 94.44 216 ILE A O 1
ATOM 1650 N N . LYS A 1 217 ? 14.385 -7.295 -12.893 1.00 93.25 217 LYS A N 1
ATOM 1651 C CA . LYS A 1 217 ? 15.386 -8.268 -13.342 1.00 93.25 217 LYS A CA 1
ATOM 1652 C C . LYS A 1 217 ? 14.826 -9.171 -14.429 1.00 93.25 217 LYS A C 1
ATOM 1654 O O . LYS A 1 217 ? 13.733 -9.706 -14.276 1.00 93.25 217 LYS A O 1
ATOM 1659 N N . LEU A 1 218 ? 15.592 -9.410 -15.485 1.00 93.25 218 LEU A N 1
ATOM 1660 C CA . LEU A 1 218 ? 15.252 -10.432 -16.463 1.00 93.25 218 LEU A CA 1
ATOM 1661 C C . LEU A 1 218 ? 15.444 -11.820 -15.829 1.00 93.25 218 LEU A C 1
ATOM 1663 O O . LEU A 1 218 ? 16.545 -12.177 -15.391 1.00 93.25 218 LEU A O 1
ATOM 1667 N N . SER A 1 219 ? 14.362 -12.589 -15.756 1.00 90.19 219 SER A N 1
ATOM 1668 C CA . SER A 1 219 ? 14.299 -13.866 -15.048 1.00 90.19 219 SER A CA 1
ATOM 1669 C C . SER A 1 219 ? 15.356 -14.855 -15.527 1.00 90.19 219 SER A C 1
ATOM 1671 O O . SER A 1 2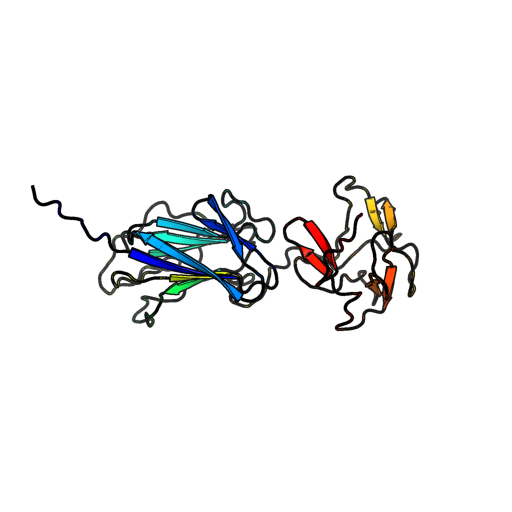19 ? 15.631 -14.964 -16.718 1.00 90.19 219 SER A O 1
ATOM 1673 N N . GLY A 1 220 ? 15.959 -15.580 -14.583 1.00 85.38 220 GLY A N 1
ATOM 1674 C CA . GLY A 1 220 ? 16.998 -16.572 -14.872 1.00 85.38 220 GLY A CA 1
ATOM 1675 C C . GLY A 1 220 ? 18.364 -15.993 -15.266 1.00 85.38 220 GLY A C 1
ATOM 1676 O O . GLY A 1 220 ? 19.271 -16.763 -15.560 1.00 85.38 220 GLY A O 1
ATOM 1677 N N . THR A 1 221 ? 18.550 -14.666 -15.253 1.00 91.75 221 THR A N 1
ATOM 1678 C CA . THR A 1 221 ? 19.816 -14.013 -15.646 1.00 91.75 221 THR A CA 1
ATOM 1679 C C . THR A 1 221 ? 20.390 -13.127 -14.533 1.00 91.75 221 THR A C 1
ATOM 1681 O O . THR A 1 221 ? 19.871 -13.124 -13.419 1.00 91.75 221 THR A O 1
ATOM 1684 N N . ASN A 1 222 ? 21.462 -12.368 -14.810 1.00 94.44 222 ASN A N 1
ATOM 1685 C CA . ASN A 1 222 ? 21.927 -11.244 -13.981 1.00 94.44 222 ASN A CA 1
ATOM 1686 C C . ASN A 1 222 ? 21.788 -9.883 -14.695 1.00 94.44 222 ASN A C 1
ATOM 1688 O O . ASN A 1 222 ? 22.594 -8.976 -14.489 1.00 94.44 222 ASN A O 1
ATOM 1692 N N . TYR A 1 223 ? 20.789 -9.762 -15.567 1.00 97.69 223 TYR A N 1
ATOM 1693 C CA . TYR A 1 223 ? 20.490 -8.535 -16.294 1.00 97.69 223 TYR A CA 1
ATOM 1694 C C . TYR A 1 223 ? 19.278 -7.818 -15.699 1.00 97.69 223 TYR A C 1
ATOM 1696 O O . TYR A 1 223 ? 18.271 -8.444 -15.368 1.00 97.69 223 TYR A O 1
ATOM 1704 N N . CYS A 1 224 ? 19.382 -6.500 -15.587 1.00 97.88 224 CYS A N 1
ATOM 1705 C CA . CYS A 1 224 ? 18.360 -5.606 -15.070 1.00 97.88 224 CYS A CA 1
ATOM 1706 C C . CYS A 1 224 ? 17.940 -4.609 -16.152 1.00 97.88 224 CYS A C 1
ATOM 1708 O O . CYS A 1 224 ? 18.751 -4.226 -16.999 1.00 97.88 224 CYS A O 1
ATOM 1710 N N . LEU A 1 225 ? 16.677 -4.181 -16.108 1.00 98.06 225 LEU A N 1
ATOM 1711 C CA . LEU A 1 225 ? 16.187 -3.064 -16.905 1.00 98.06 225 LEU A CA 1
ATOM 1712 C C . LEU A 1 225 ? 16.943 -1.789 -16.509 1.00 98.06 225 LEU A C 1
ATOM 1714 O O . LEU A 1 225 ? 16.998 -1.424 -15.335 1.00 98.06 225 LEU A O 1
ATOM 1718 N N . ASP A 1 226 ? 17.500 -1.104 -17.498 1.00 98.06 226 ASP A N 1
ATOM 1719 C CA . ASP A 1 226 ? 18.442 -0.006 -17.322 1.00 98.06 226 ASP A CA 1
ATOM 1720 C C . ASP A 1 226 ? 18.043 1.189 -18.200 1.00 98.06 226 ASP A C 1
ATOM 1722 O O . ASP A 1 226 ? 17.875 1.067 -19.418 1.00 98.06 226 ASP A O 1
ATOM 1726 N N . ALA A 1 227 ? 17.896 2.361 -17.580 1.00 97.19 227 ALA A N 1
ATOM 1727 C CA . ALA A 1 227 ? 17.486 3.602 -18.240 1.00 97.19 227 ALA A CA 1
ATOM 1728 C C . ALA A 1 227 ? 18.635 4.340 -18.958 1.00 97.19 227 ALA A C 1
ATOM 1730 O O . ALA A 1 227 ? 18.409 5.361 -19.606 1.00 97.19 227 ALA A O 1
ATOM 1731 N N . GLY A 1 228 ? 19.872 3.843 -18.865 1.00 94.69 228 GLY A N 1
ATOM 1732 C CA . GLY A 1 228 ? 21.059 4.522 -19.375 1.00 94.69 228 GLY A CA 1
ATOM 1733 C C . GLY A 1 228 ? 21.666 5.542 -18.422 1.00 94.69 228 GLY A C 1
ATOM 1734 O O . GLY A 1 228 ? 21.093 5.916 -17.406 1.00 94.69 228 GLY A O 1
ATOM 1735 N N . SER A 1 229 ? 22.873 5.991 -18.769 1.00 91.50 229 SER A N 1
ATOM 1736 C CA . SER A 1 229 ? 23.637 6.983 -18.002 1.00 91.50 229 SER A CA 1
ATOM 1737 C C . SER A 1 229 ? 23.072 8.401 -18.113 1.00 91.50 229 SER A C 1
ATOM 1739 O O . SER A 1 229 ? 23.424 9.273 -17.325 1.00 91.50 229 SER A O 1
ATOM 1741 N N . SER A 1 230 ? 22.229 8.652 -19.113 1.00 92.62 230 SER A N 1
ATOM 1742 C CA . SER A 1 230 ? 21.618 9.956 -19.381 1.00 92.62 230 SER A CA 1
ATOM 1743 C C . SER A 1 230 ? 20.159 9.752 -19.796 1.00 92.62 230 SER A C 1
ATOM 1745 O O . SER A 1 230 ? 19.827 9.918 -20.971 1.00 92.62 230 SER A O 1
ATOM 1747 N N . PRO A 1 231 ? 19.298 9.307 -18.862 1.00 90.81 231 PRO A N 1
ATOM 1748 C CA . PRO A 1 231 ? 17.897 9.060 -19.160 1.00 90.81 231 PRO A CA 1
ATOM 1749 C C . PRO A 1 231 ? 17.212 10.377 -19.542 1.00 90.81 231 PRO A C 1
ATOM 1751 O O . PRO A 1 231 ? 17.388 11.402 -18.884 1.00 90.81 231 PRO A O 1
ATOM 1754 N N . ALA A 1 232 ? 16.450 10.350 -20.631 1.00 90.81 232 ALA A N 1
ATOM 1755 C CA . ALA A 1 232 ? 15.661 11.472 -21.123 1.00 90.81 232 ALA A CA 1
ATOM 1756 C C . ALA A 1 232 ? 14.486 10.947 -21.958 1.00 90.81 232 ALA A C 1
ATOM 1758 O O . ALA A 1 232 ? 14.502 9.806 -22.426 1.00 90.81 232 ALA A O 1
ATOM 1759 N N . SER A 1 233 ? 13.468 11.780 -22.176 1.00 88.81 233 SER A N 1
ATOM 1760 C CA . SER A 1 233 ? 12.335 11.429 -23.036 1.00 88.81 233 SER A CA 1
ATOM 1761 C C . SER A 1 233 ? 12.812 10.994 -24.426 1.00 88.81 233 SER A C 1
ATOM 1763 O O . SER A 1 233 ? 13.568 11.707 -25.081 1.00 88.81 233 SER A O 1
ATOM 1765 N N . GLY A 1 234 ? 12.365 9.819 -24.875 1.00 87.00 234 GLY A N 1
ATOM 1766 C CA . GLY A 1 234 ? 12.751 9.235 -26.165 1.00 87.00 234 GLY A CA 1
ATOM 1767 C C . GLY A 1 234 ? 14.049 8.416 -26.149 1.00 87.00 234 GLY A C 1
ATOM 1768 O O . GLY A 1 234 ? 14.330 7.723 -27.127 1.00 87.00 234 GLY A O 1
ATOM 1769 N N . VAL A 1 235 ? 14.818 8.428 -25.053 1.00 90.69 235 VAL A N 1
ATOM 1770 C CA . VAL A 1 235 ? 15.958 7.517 -24.879 1.00 90.69 235 VAL A CA 1
ATOM 1771 C C . VAL A 1 235 ? 15.430 6.119 -24.573 1.00 90.69 235 VAL A C 1
ATOM 1773 O O . VAL A 1 235 ? 14.628 5.926 -23.660 1.00 90.69 235 VAL A O 1
ATOM 1776 N N . LYS A 1 236 ? 15.871 5.131 -25.355 1.00 91.75 236 LYS A N 1
ATOM 1777 C CA . LYS A 1 236 ? 15.441 3.739 -25.195 1.00 91.75 236 LYS A CA 1
ATOM 1778 C C . LYS A 1 236 ? 16.116 3.107 -23.980 1.00 91.75 236 LYS A C 1
ATOM 178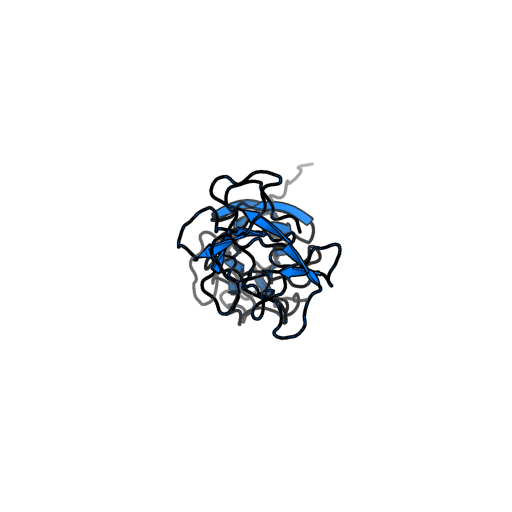0 O O . LYS A 1 236 ? 17.333 3.209 -23.825 1.00 91.75 236 LYS A O 1
ATOM 1785 N N . ALA A 1 237 ? 15.328 2.410 -23.165 1.00 95.94 237 ALA A N 1
ATOM 1786 C CA . ALA A 1 237 ? 15.859 1.534 -22.133 1.00 95.94 237 ALA A CA 1
ATOM 1787 C C . ALA A 1 237 ? 16.551 0.313 -22.761 1.00 95.94 237 ALA A C 1
ATOM 1789 O O . ALA A 1 237 ? 16.362 -0.026 -23.935 1.00 95.94 237 ALA A O 1
ATOM 1790 N N . LYS A 1 238 ? 17.372 -0.352 -21.961 1.00 97.00 238 LYS A N 1
ATOM 1791 C CA . LYS A 1 238 ? 18.147 -1.529 -22.355 1.00 97.00 238 LYS A CA 1
ATOM 1792 C C . LYS A 1 238 ? 18.275 -2.478 -21.177 1.00 97.00 238 LYS A C 1
ATOM 1794 O O . LYS A 1 238 ? 17.863 -2.141 -20.069 1.00 97.00 238 LYS A O 1
ATOM 1799 N N . ILE A 1 239 ? 18.873 -3.638 -21.396 1.00 98.25 239 ILE A N 1
ATOM 1800 C CA . ILE A 1 239 ? 19.384 -4.441 -20.292 1.00 98.25 239 ILE A CA 1
ATOM 1801 C C . ILE A 1 239 ? 20.855 -4.145 -20.022 1.00 98.25 239 ILE A C 1
ATOM 1803 O O . ILE A 1 239 ? 21.649 -3.853 -20.922 1.00 98.25 239 ILE A O 1
ATOM 1807 N N . TRP A 1 240 ? 21.225 -4.239 -18.754 1.00 98.38 240 TRP A N 1
ATOM 1808 C CA . TRP A 1 240 ? 22.607 -4.164 -18.305 1.00 98.38 240 TRP A CA 1
ATOM 1809 C C . TRP A 1 240 ? 22.810 -5.071 -17.097 1.00 98.38 240 TRP A C 1
ATOM 1811 O O . TRP A 1 240 ? 21.847 -5.443 -16.430 1.00 98.38 240 TRP A O 1
ATOM 1821 N N . THR A 1 241 ? 24.050 -5.467 -16.828 1.00 98.25 241 THR A N 1
ATOM 1822 C CA . THR A 1 241 ? 24.401 -6.236 -15.632 1.00 98.25 241 THR A CA 1
ATOM 1823 C C . THR A 1 241 ? 23.850 -5.513 -14.408 1.00 98.25 241 THR A C 1
ATOM 1825 O O . THR A 1 241 ? 24.007 -4.296 -14.291 1.00 98.25 241 THR A O 1
ATOM 1828 N N . CYS A 1 242 ? 23.168 -6.246 -13.533 1.00 96.94 242 CYS A N 1
ATOM 1829 C CA . CYS A 1 242 ? 22.601 -5.676 -12.320 1.00 96.94 242 CYS A CA 1
ATOM 1830 C C . CYS A 1 242 ? 23.718 -5.158 -11.402 1.00 96.94 242 CYS A C 1
ATOM 1832 O O . CYS A 1 242 ? 24.647 -5.902 -11.084 1.00 96.94 242 CYS A O 1
ATOM 1834 N N . TYR A 1 243 ? 23.604 -3.906 -10.959 1.00 95.81 243 TYR A N 1
ATOM 1835 C CA . TYR A 1 243 ? 24.471 -3.298 -9.951 1.00 95.81 243 TYR A CA 1
ATOM 1836 C C . TYR A 1 243 ? 23.632 -2.748 -8.806 1.00 95.81 243 TYR A C 1
ATOM 1838 O O . TYR A 1 243 ? 22.718 -1.947 -9.023 1.00 95.81 243 TYR A O 1
ATOM 1846 N N . ASP A 1 244 ? 23.964 -3.154 -7.585 1.00 87.94 244 ASP A N 1
ATOM 1847 C CA . ASP A 1 244 ? 23.302 -2.642 -6.391 1.00 87.94 244 ASP A CA 1
ATOM 1848 C C . ASP A 1 244 ? 23.417 -1.117 -6.327 1.00 87.94 244 ASP A C 1
ATOM 1850 O O . ASP A 1 244 ? 24.463 -0.536 -6.623 1.00 87.94 244 ASP A O 1
ATOM 1854 N N . ASN A 1 245 ? 22.325 -0.461 -5.931 1.00 84.31 245 ASN A N 1
ATOM 1855 C CA . ASN A 1 245 ? 22.242 0.991 -5.752 1.00 84.31 245 ASN A CA 1
ATOM 1856 C C . ASN A 1 245 ? 22.542 1.839 -7.004 1.00 84.31 245 ASN A C 1
ATOM 1858 O O . ASN A 1 245 ? 22.693 3.052 -6.877 1.00 84.31 245 ASN A O 1
ATOM 1862 N N . LEU A 1 246 ? 22.592 1.257 -8.210 1.00 94.44 246 LEU A N 1
ATOM 1863 C CA . LEU A 1 246 ? 22.747 2.031 -9.444 1.00 94.44 246 LEU A CA 1
ATOM 1864 C C . LEU A 1 246 ? 21.423 2.736 -9.797 1.00 94.44 246 LEU A C 1
ATOM 1866 O O . LEU A 1 246 ? 20.473 2.038 -10.163 1.00 94.44 246 LEU A O 1
ATOM 1870 N N . PRO A 1 247 ? 21.325 4.086 -9.757 1.00 94.31 247 PRO A N 1
ATOM 1871 C CA . PRO A 1 247 ? 20.044 4.783 -9.921 1.00 94.31 247 PRO A CA 1
ATOM 1872 C C . PRO A 1 247 ? 19.346 4.505 -11.256 1.00 94.31 247 PRO A C 1
ATOM 1874 O O . PRO A 1 247 ? 18.126 4.396 -11.295 1.00 94.31 247 PRO A O 1
ATOM 1877 N N . ALA A 1 248 ? 20.112 4.305 -12.335 1.00 96.44 248 ALA A N 1
ATOM 1878 C CA . ALA A 1 248 ? 19.585 3.977 -13.663 1.00 96.44 248 ALA A CA 1
ATOM 1879 C C . ALA A 1 248 ? 18.881 2.606 -13.744 1.00 96.44 248 ALA A C 1
ATOM 1881 O O . ALA A 1 248 ? 18.214 2.326 -14.738 1.00 96.44 248 ALA A O 1
ATOM 1882 N N . GLN A 1 249 ? 19.025 1.758 -12.721 1.00 97.44 249 GLN A N 1
ATOM 1883 C CA . GLN A 1 249 ? 18.395 0.438 -12.620 1.00 97.44 249 GLN A CA 1
ATOM 1884 C C . GLN A 1 249 ? 17.344 0.362 -11.510 1.00 97.44 249 GLN A C 1
ATOM 1886 O O . GLN A 1 249 ? 16.794 -0.712 -11.265 1.00 97.44 249 GLN A O 1
ATOM 1891 N N . GLN A 1 250 ? 17.070 1.475 -10.825 1.00 94.56 250 GLN A N 1
ATOM 1892 C CA . GLN A 1 250 ? 16.056 1.528 -9.781 1.00 94.56 250 GLN A CA 1
ATOM 1893 C C . GLN A 1 250 ? 14.739 2.010 -10.368 1.00 94.56 250 GLN A C 1
ATOM 1895 O O . GLN A 1 250 ? 14.614 3.153 -10.806 1.00 94.56 250 GLN A O 1
ATOM 1900 N N . TRP A 1 251 ? 13.742 1.138 -10.335 1.00 94.69 251 TRP A N 1
ATOM 1901 C CA . TRP A 1 251 ? 12.407 1.410 -10.834 1.00 94.69 251 TRP A CA 1
ATOM 1902 C C . TRP A 1 251 ? 11.393 1.267 -9.713 1.00 94.69 251 TRP A C 1
ATOM 1904 O O . TRP A 1 251 ? 11.483 0.372 -8.876 1.00 94.69 251 TRP A O 1
ATOM 1914 N N . THR A 1 252 ? 10.381 2.114 -9.748 1.00 90.56 252 THR A N 1
ATOM 1915 C CA . THR A 1 252 ? 9.199 2.020 -8.912 1.00 90.56 252 THR A CA 1
ATOM 1916 C C . THR A 1 252 ? 8.032 1.579 -9.777 1.00 90.56 252 THR A C 1
ATOM 1918 O O . THR A 1 252 ? 7.613 2.325 -10.661 1.00 90.56 252 THR A O 1
ATOM 1921 N N . TYR A 1 253 ? 7.486 0.391 -9.510 1.00 88.44 253 TYR A N 1
ATOM 1922 C CA . TYR A 1 253 ? 6.191 0.001 -10.067 1.00 88.44 253 TYR A CA 1
ATOM 1923 C C . TYR A 1 253 ? 5.090 0.549 -9.160 1.00 88.44 253 TYR A C 1
ATOM 1925 O O . TYR A 1 253 ? 4.884 0.069 -8.038 1.00 88.44 253 TYR A O 1
ATOM 1933 N N . THR A 1 254 ? 4.457 1.623 -9.613 1.00 83.88 254 THR A N 1
ATOM 1934 C CA . THR A 1 254 ? 3.535 2.444 -8.829 1.00 83.88 254 THR A CA 1
ATOM 1935 C C . THR A 1 254 ? 2.155 1.785 -8.705 1.00 83.88 254 THR A C 1
ATOM 1937 O O . THR A 1 254 ? 1.857 0.862 -9.462 1.00 83.88 254 THR A O 1
ATOM 1940 N N . PRO A 1 255 ? 1.293 2.211 -7.761 1.00 74.12 255 PRO A N 1
ATOM 1941 C CA . PRO A 1 255 ? -0.054 1.650 -7.599 1.00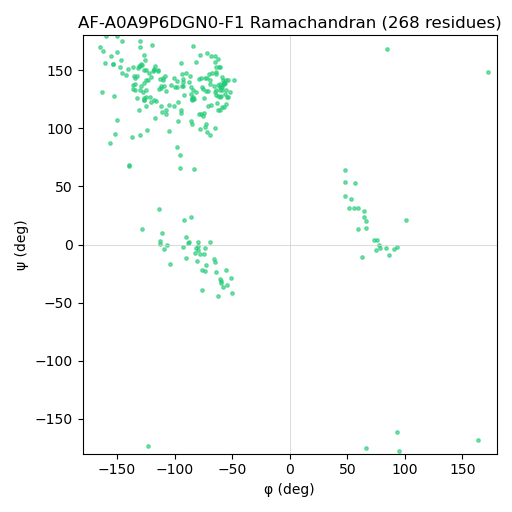 74.12 255 PRO A CA 1
ATOM 1942 C C . PRO A 1 255 ? -0.962 1.807 -8.826 1.00 74.12 255 PRO A C 1
ATOM 1944 O O . PRO A 1 255 ? -1.783 0.926 -9.069 1.00 74.12 255 PRO A O 1
ATOM 1947 N N . ASP A 1 256 ? -0.760 2.867 -9.607 1.00 79.00 256 ASP A N 1
ATOM 1948 C CA . ASP A 1 256 ? -1.451 3.227 -10.854 1.00 79.00 256 ASP A CA 1
ATOM 1949 C C . ASP A 1 256 ? -0.842 2.572 -12.112 1.00 79.00 256 ASP A C 1
ATOM 1951 O O . ASP A 1 256 ? -1.023 3.055 -13.224 1.00 79.00 256 ASP A O 1
ATOM 1955 N N . ASP A 1 257 ? -0.138 1.449 -11.937 1.00 83.62 257 ASP A N 1
ATOM 1956 C CA . ASP A 1 257 ? 0.385 0.603 -13.020 1.00 83.62 257 ASP A CA 1
ATOM 1957 C C . ASP A 1 257 ? 1.477 1.238 -13.904 1.00 83.62 257 ASP A C 1
ATOM 1959 O O . ASP A 1 257 ? 1.782 0.715 -14.976 1.00 83.62 257 ASP A O 1
ATOM 1963 N N . TYR A 1 258 ? 2.163 2.287 -13.436 1.00 90.00 258 TYR A N 1
ATOM 1964 C CA . TYR A 1 258 ? 3.340 2.823 -14.125 1.00 90.00 258 TYR A CA 1
ATOM 1965 C C . TYR A 1 258 ? 4.651 2.225 -13.614 1.00 90.00 258 TYR A C 1
ATOM 1967 O O . TYR A 1 258 ? 4.867 2.043 -12.417 1.00 90.00 258 TYR A O 1
ATOM 1975 N N . ILE A 1 259 ? 5.587 1.995 -14.534 1.00 93.75 259 ILE A N 1
ATOM 1976 C CA . ILE A 1 259 ? 6.986 1.701 -14.214 1.00 93.75 259 ILE A CA 1
ATOM 1977 C C . ILE A 1 259 ? 7.764 3.010 -14.327 1.00 93.75 259 ILE A C 1
ATOM 1979 O O . ILE A 1 259 ? 7.994 3.526 -15.419 1.00 93.75 259 ILE A O 1
ATOM 1983 N N . ARG A 1 260 ? 8.141 3.577 -13.183 1.00 94.75 260 ARG A N 1
ATOM 1984 C CA . ARG A 1 260 ? 8.775 4.893 -13.065 1.00 94.75 260 ARG A CA 1
ATOM 1985 C C . ARG A 1 260 ? 10.236 4.750 -12.668 1.00 94.75 260 ARG A C 1
ATOM 1987 O O . ARG A 1 260 ? 10.536 3.997 -11.750 1.00 94.75 260 ARG A O 1
ATOM 1994 N N . LEU A 1 261 ? 11.142 5.495 -13.292 1.00 95.50 261 LEU A N 1
ATOM 1995 C CA . LEU A 1 261 ? 12.536 5.545 -12.845 1.00 95.50 261 LEU A CA 1
ATOM 1996 C C . LEU A 1 261 ? 12.600 6.270 -11.490 1.00 95.50 261 LEU A C 1
ATOM 1998 O O . LEU A 1 261 ? 12.173 7.428 -11.377 1.00 95.50 261 LEU A O 1
ATOM 2002 N N . THR A 1 262 ? 13.095 5.585 -10.458 1.00 89.75 262 THR A N 1
ATOM 2003 C CA . THR A 1 262 ? 13.040 6.035 -9.061 1.00 89.75 262 THR A CA 1
ATOM 2004 C C . THR A 1 262 ? 13.662 7.422 -8.892 1.00 89.75 262 THR A C 1
ATOM 2006 O O . THR A 1 262 ? 14.744 7.702 -9.399 1.00 89.75 262 THR A O 1
ATOM 2009 N N . GLY A 1 263 ? 12.967 8.316 -8.180 1.00 85.94 263 GLY A N 1
ATOM 2010 C CA . GLY A 1 263 ? 13.429 9.689 -7.924 1.00 85.94 263 GLY A CA 1
ATOM 2011 C C . GLY A 1 263 ? 13.275 10.675 -9.094 1.00 85.94 263 GLY A C 1
ATOM 2012 O O . GLY A 1 263 ? 13.581 11.851 -8.930 1.00 85.94 263 GLY A O 1
ATOM 2013 N N . THR A 1 264 ? 12.761 10.250 -10.252 1.00 90.81 264 THR A N 1
ATOM 2014 C CA . THR A 1 264 ? 12.542 11.110 -11.440 1.00 90.81 264 THR A CA 1
ATOM 2015 C C . THR A 1 264 ? 11.066 11.146 -11.823 1.00 90.81 264 THR A C 1
ATOM 2017 O O . THR A 1 264 ? 10.313 10.365 -11.271 1.00 90.81 264 THR A O 1
ATOM 2020 N N . SER A 1 265 ? 10.602 11.982 -12.756 1.00 90.69 265 SER A N 1
ATOM 2021 C CA . SER A 1 265 ? 9.239 11.890 -13.332 1.00 90.69 265 SER A CA 1
ATOM 2022 C C . SER A 1 265 ? 9.154 10.996 -14.582 1.00 90.69 265 SER A C 1
ATOM 2024 O O . SER A 1 265 ? 8.114 10.949 -15.235 1.00 90.69 265 SER A O 1
ATOM 2026 N N . MET A 1 266 ? 10.239 10.301 -14.938 1.00 93.00 266 MET A N 1
ATOM 2027 C CA . MET A 1 266 ? 10.333 9.533 -16.179 1.00 93.00 266 MET A CA 1
ATOM 2028 C C . MET A 1 266 ? 9.662 8.168 -16.030 1.00 93.00 266 MET A C 1
ATOM 2030 O O . MET A 1 266 ? 9.933 7.433 -15.078 1.00 93.00 266 MET A O 1
ATOM 2034 N N . LEU A 1 267 ? 8.808 7.829 -16.994 1.00 93.81 267 LEU A N 1
ATOM 2035 C CA . LEU A 1 267 ? 8.118 6.544 -17.069 1.00 93.81 267 LEU A CA 1
ATOM 2036 C C . LEU A 1 267 ? 8.703 5.704 -18.202 1.00 93.81 267 LEU A C 1
ATOM 2038 O O . LEU A 1 267 ? 9.049 6.230 -19.264 1.00 93.81 267 LEU A O 1
ATOM 2042 N N . LEU A 1 268 ? 8.763 4.395 -17.991 1.00 92.56 268 LEU A N 1
ATOM 2043 C CA . LEU A 1 268 ? 8.918 3.436 -19.071 1.00 92.56 268 LEU A CA 1
ATOM 2044 C C . LEU A 1 268 ? 7.584 3.359 -19.823 1.00 92.56 268 LEU A C 1
ATOM 2046 O O . LEU A 1 268 ? 6.638 2.724 -19.360 1.00 92.56 268 LEU A O 1
ATOM 2050 N N . TYR A 1 269 ? 7.508 4.035 -20.966 1.00 84.19 269 TYR A N 1
ATOM 2051 C CA . TYR A 1 269 ? 6.368 3.927 -21.872 1.00 84.19 269 TYR A CA 1
ATOM 2052 C C . TYR A 1 269 ? 6.546 2.709 -22.778 1.00 84.19 269 TYR A C 1
ATOM 2054 O O . TYR A 1 269 ? 7.570 2.582 -23.453 1.00 84.19 269 TYR A O 1
ATOM 2062 N N . LEU A 1 270 ? 5.540 1.837 -22.763 1.00 78.81 270 LEU A N 1
ATOM 2063 C CA . LEU A 1 270 ? 5.458 0.578 -23.499 1.00 78.81 270 LEU A CA 1
ATOM 2064 C C . LEU A 1 270 ? 4.285 0.621 -24.480 1.00 78.81 270 LEU A C 1
ATOM 2066 O O . LEU A 1 270 ? 3.227 1.177 -24.098 1.00 78.81 270 LEU A O 1
#

Radius of gyration: 23.0 Å; Cα contacts (8 Å, |Δi|>4): 664; chains: 1; bounding box: 59×51×62 Å